Protein AF-A0A7S4MKT2-F1 (afdb_monomer)

Sequence (292 aa):
FFVLVMQTRNFFLFVALSILVSSISCVEYAHQQQLEHSPGAPADYFLYWNIVEDVIQIKITAKTTGWIGFGFSPEGTMVNSDVVIGWISDEGNAFFDDRYAIQYSEPIKDVNLIPPGENNVQLISLTNTDGWTTVEFSRALDTGDQWDVPISAGENTIIWAMGYAGDAPQDGKISRHEFRAVNTVTFMEASVNLPELLAPRCDGEDSRKFYTGDSSSVAAVRLETLAGKIKISSGPVSNIAVNVLESGYDANLLTSVQTNFYSPGESLWNVVSQRGDGMDSTPTTTTGPQSG

pLDDT: mean 70.02, std 26.24, range [28.45, 98.75]

Organism: NCBI:txid1487602

Foldseek 3Di:
DDDDDDDDDPDDDPPPPPPPPPPPPPPDFPDKDFDDFDPPDPWGKMWTWDDDDQKIKIKIKIQAQAKKKKWFDPPFDLALTFMKMWHADPVRDTDIATFARNDPAPTDGQCPDVVHWDGFKAWPDWDDDPRMIMTIIMGGQCPVTPSHDHNDADKTKMKMFADHHPNHDDPPGHDDGPTMGIDIDGNHHPQPPFPPFPFFDDPPPPQFGWTWGAFQPAAFAFFDDDLPDGGGGHDHDGAWTWTWTQPDDDPSDRQWIKIWIDHVPDDIDTDTFGADPDDRRGRPDDDDDDDD

InterPro domains:
  IPR000945 Dopamine beta-hydroxylase-like [PTHR10157] (18-188)
  IPR005018 DOMON domain [PF03351] (44-163)
  IPR005018 DOMON domain [PS50836] (43-163)
  IPR005018 DOMON domain [SM00664] (67-163)
  IPR045266 Copper-dependent monooxygenases, DOMON domain [cd09631] (44-163)

Secondary structure (DSSP, 8-state):
-----------------------------SEEEEPP--TT----EEEEEEEETTEEEEEEEES-SSEEEEEE-TTSSSTTEEEEEEEE-TT--EEEEEEEESSSSSPEEGGGSSS-----EEEEEEEEETTEEEEEEEEES----TTS----SSEEEEEEEEPPTT---SSSPPPPPSEEEEEEEESS------S-PPPPPP-SSTT--------TT------EEETTEEE----S--S-EEEEEEEEEETTEEEEEEEEEE-TTS--EEEEE---SSS--PPP--PPPPP-

Mean predicted aligned error: 16.89 Å

Nearest PDB structures (foldseek):
  4zel-assembly1_A  TM=6.803E-01  e=4.445E-08  Homo sapiens
  4zel-assembly1_B  TM=6.184E-01  e=4.011E-08  Homo sapiens
  3dpa-assembly1_A  TM=2.532E-01  e=7.016E-02  Escherichia coli
  1qpp-assembly1_B  TM=2.463E-01  e=6.331E-02  Escherichia coli
  8bl6-assembly1_A  TM=3.671E-01  e=1.527E+00  synthetic construct

Radius of gyration: 28.45 Å; Cα contacts (8 Å, |Δi|>4): 599; chains: 1; bounding box: 65×72×100 Å

Solvent-accessible surface area (backbone atoms only — not comparable to full-atom values): 17441 Å² total; per-residue (Å²): 135,93,80,84,89,82,86,86,79,86,77,82,81,81,79,79,79,79,77,79,74,73,74,76,73,72,80,78,58,87,38,76,46,77,52,67,57,58,91,90,58,93,57,60,37,35,43,30,37,44,74,57,95,62,33,37,37,42,37,38,42,31,70,22,48,8,32,44,35,41,31,40,8,91,79,60,41,67,45,70,15,25,31,39,39,38,36,44,28,96,89,68,51,72,46,75,44,51,24,33,15,86,43,101,58,79,56,43,44,23,65,74,42,88,79,59,42,61,77,69,67,45,83,74,47,70,48,76,56,97,56,27,31,37,43,29,35,35,32,50,33,64,78,84,45,92,67,56,68,65,64,56,62,26,82,36,41,29,37,40,34,26,31,51,71,73,52,31,47,81,87,77,60,69,74,81,60,74,46,61,38,60,46,76,45,66,86,39,77,49,74,67,79,64,55,75,56,49,78,61,54,70,85,84,49,103,60,43,43,41,40,55,46,82,19,78,81,44,28,40,79,46,70,48,68,61,96,90,46,81,50,61,43,73,48,97,44,63,45,40,39,52,37,47,34,46,76,38,70,58,97,88,38,81,55,33,49,35,41,34,42,40,42,96,91,59,76,84,43,80,48,75,48,65,68,39,90,65,103,50,72,53,57,74,83,79,81,73,87,79,85,129

Structure (mmCIF, N/CA/C/O backbone):
data_AF-A0A7S4MKT2-F1
#
_entry.id   AF-A0A7S4MKT2-F1
#
loop_
_atom_site.group_PDB
_atom_site.id
_atom_site.type_symbol
_atom_site.label_atom_id
_atom_site.label_alt_id
_atom_site.label_comp_id
_atom_site.label_asym_id
_atom_site.label_entity_id
_atom_site.label_seq_id
_atom_site.pdbx_PDB_ins_code
_atom_site.Cartn_x
_atom_site.Cartn_y
_atom_site.Cartn_z
_atom_site.occupancy
_atom_site.B_iso_or_equiv
_atom_site.auth_seq_id
_atom_site.auth_comp_id
_atom_site.auth_asym_id
_atom_site.auth_atom_id
_atom_site.pdbx_PDB_model_num
ATOM 1 N N . PHE A 1 1 ? -44.967 -37.247 -69.127 1.00 35.19 1 PHE A N 1
ATOM 2 C CA . PHE A 1 1 ? -43.783 -37.849 -68.490 1.00 35.19 1 PHE A CA 1
ATOM 3 C C . PHE A 1 1 ? -43.414 -36.992 -67.291 1.00 35.19 1 PHE A C 1
ATOM 5 O O . PHE A 1 1 ? -43.344 -35.779 -67.423 1.00 35.19 1 PHE A O 1
ATOM 12 N N . PHE A 1 2 ? -43.333 -37.632 -66.128 1.00 33.19 2 PHE A N 1
ATOM 13 C CA . PHE A 1 2 ? -43.072 -37.067 -64.801 1.00 33.19 2 PHE A CA 1
ATOM 14 C C . PHE A 1 2 ? -41.755 -36.278 -64.721 1.00 33.19 2 PHE A C 1
ATOM 16 O O . PHE A 1 2 ? -40.736 -36.844 -65.096 1.00 33.19 2 PHE A O 1
ATOM 23 N N . VAL A 1 3 ? -41.774 -35.074 -64.128 1.00 35.34 3 VAL A N 1
ATOM 24 C CA . VAL A 1 3 ? -40.677 -34.466 -63.330 1.00 35.34 3 VAL A CA 1
ATOM 25 C C . VAL A 1 3 ? -41.335 -33.498 -62.318 1.00 35.34 3 VAL A C 1
ATOM 27 O O . VAL A 1 3 ? -41.992 -32.549 -62.730 1.00 35.34 3 VAL A O 1
ATOM 30 N N . LEU A 1 4 ? -41.495 -33.909 -61.049 1.00 32.84 4 LEU A N 1
ATOM 31 C CA . LEU A 1 4 ? -40.753 -33.451 -59.847 1.00 32.84 4 LEU A CA 1
ATOM 32 C C . LEU A 1 4 ? -40.887 -31.927 -59.573 1.00 32.84 4 LEU A C 1
ATOM 34 O O . LEU A 1 4 ? -40.341 -31.118 -60.307 1.00 32.84 4 LEU A O 1
ATOM 38 N N . VAL A 1 5 ? -41.764 -31.484 -58.656 1.00 34.97 5 VAL A N 1
ATOM 39 C CA . VAL A 1 5 ? -41.512 -31.265 -57.205 1.00 34.97 5 VAL A CA 1
ATOM 40 C C . VAL A 1 5 ? -40.359 -30.280 -56.949 1.00 34.97 5 VAL A C 1
ATOM 42 O O . VAL A 1 5 ? -39.210 -30.630 -57.172 1.00 34.97 5 VAL A O 1
ATOM 45 N N . MET A 1 6 ? -40.636 -29.071 -56.439 1.00 33.00 6 MET A N 1
ATOM 46 C CA . MET A 1 6 ? -40.544 -28.725 -55.006 1.00 33.00 6 MET A CA 1
ATOM 47 C C . MET A 1 6 ? -40.684 -27.206 -54.796 1.00 33.00 6 MET A C 1
ATOM 49 O O . MET A 1 6 ? -40.056 -26.403 -55.478 1.00 33.00 6 MET A O 1
ATOM 53 N N . GLN A 1 7 ? -41.516 -26.830 -53.822 1.00 33.53 7 GLN A N 1
ATOM 54 C CA . GLN A 1 7 ? -41.677 -25.469 -53.308 1.00 33.53 7 GLN A CA 1
ATOM 55 C C . GLN A 1 7 ? -40.345 -24.916 -52.779 1.00 33.53 7 GLN A C 1
ATOM 57 O O . GLN A 1 7 ? -39.726 -25.516 -51.899 1.00 33.53 7 GLN A O 1
ATOM 62 N N . THR A 1 8 ? -39.945 -23.731 -53.232 1.00 38.94 8 THR A N 1
ATOM 63 C CA . THR A 1 8 ? -38.880 -22.951 -52.593 1.00 38.94 8 THR A CA 1
ATOM 64 C C . THR A 1 8 ? -39.437 -22.263 -51.348 1.00 38.94 8 THR A C 1
ATOM 66 O O . THR A 1 8 ? -40.226 -21.322 -51.424 1.00 38.94 8 THR A O 1
ATOM 69 N N . ARG A 1 9 ? -39.045 -22.786 -50.185 1.00 38.72 9 ARG A N 1
ATOM 70 C CA . ARG A 1 9 ? -39.332 -22.253 -48.850 1.00 38.72 9 ARG A CA 1
ATOM 71 C C . ARG A 1 9 ? -38.380 -21.078 -48.588 1.00 38.72 9 ARG A C 1
ATOM 73 O O . ARG A 1 9 ? -37.180 -21.297 -48.456 1.00 38.72 9 ARG A O 1
ATOM 80 N N . ASN A 1 10 ? -38.901 -19.853 -48.511 1.00 42.75 10 ASN A N 1
ATOM 81 C CA . ASN A 1 10 ? -38.129 -18.681 -48.085 1.00 42.75 10 ASN A CA 1
ATOM 82 C C . ASN A 1 10 ? -37.774 -18.827 -46.600 1.00 42.75 10 ASN A C 1
ATOM 84 O O . ASN A 1 10 ? -38.631 -18.694 -45.728 1.00 42.75 10 ASN A O 1
ATOM 88 N N . PHE A 1 11 ? -36.515 -19.154 -46.326 1.00 41.66 11 PHE A N 1
ATOM 89 C CA . PHE A 1 11 ? -35.962 -19.273 -44.983 1.00 41.66 11 PHE A CA 1
ATOM 90 C C . PHE A 1 11 ? -35.387 -17.903 -44.594 1.00 41.66 11 PHE A C 1
ATOM 92 O O . PHE A 1 11 ? -34.302 -17.535 -45.036 1.00 41.66 11 PHE A O 1
ATOM 99 N N . PHE A 1 12 ? -36.133 -17.113 -43.819 1.00 43.88 12 PHE A N 1
ATOM 100 C CA . PHE A 1 12 ? -35.591 -15.901 -43.201 1.00 43.88 12 PHE A CA 1
ATOM 101 C C . PHE A 1 12 ? -34.660 -16.321 -42.057 1.00 43.88 12 PHE A C 1
ATOM 103 O O . PHE A 1 12 ? -35.110 -16.780 -41.009 1.00 43.88 12 PHE A O 1
ATOM 110 N N . LEU A 1 13 ? -33.353 -16.202 -42.289 1.00 37.00 13 LEU A N 1
ATOM 111 C CA . LEU A 1 13 ? -32.319 -16.377 -41.276 1.00 37.00 13 LEU A CA 1
ATOM 112 C C . LEU A 1 13 ? -32.359 -15.154 -40.338 1.00 37.00 13 LEU A C 1
ATOM 114 O O . LEU A 1 13 ? -31.864 -14.085 -40.687 1.00 37.00 13 LEU A O 1
ATOM 118 N N . PHE A 1 14 ? -32.968 -15.285 -39.160 1.00 42.25 14 PHE A N 1
ATOM 119 C CA . PHE A 1 14 ? -32.787 -14.317 -38.076 1.00 42.25 14 PHE A CA 1
ATOM 120 C C . PHE A 1 14 ? -31.445 -14.610 -37.399 1.00 42.25 14 PHE A C 1
ATOM 122 O O . PHE A 1 14 ? -31.343 -15.508 -36.567 1.00 42.25 14 PHE A O 1
ATOM 129 N N . VAL A 1 15 ? -30.400 -13.871 -37.770 1.00 46.28 15 VAL A N 1
ATOM 130 C CA . VAL A 1 15 ? -29.160 -13.833 -36.986 1.00 46.28 15 VAL A CA 1
ATOM 131 C C . VAL A 1 15 ? -29.408 -12.885 -35.817 1.00 46.28 15 VAL A C 1
ATOM 133 O O . VAL A 1 15 ? -29.341 -11.667 -35.968 1.00 46.28 15 VAL A O 1
ATOM 136 N N . ALA A 1 16 ? -29.752 -13.438 -34.655 1.00 47.34 16 ALA A N 1
ATOM 137 C CA . ALA A 1 16 ? -29.741 -12.687 -33.409 1.00 47.34 16 ALA A CA 1
ATOM 138 C C . ALA A 1 16 ? -28.275 -12.467 -33.009 1.00 47.34 16 ALA A C 1
ATOM 140 O O . ALA A 1 16 ? -27.624 -13.359 -32.471 1.00 47.34 16 ALA A O 1
ATOM 141 N N . LEU A 1 17 ? -27.739 -11.289 -33.328 1.00 42.94 17 LEU A N 1
ATOM 142 C CA . LEU A 1 17 ? -26.443 -10.839 -32.835 1.00 42.94 17 LEU A CA 1
ATOM 143 C C . LEU A 1 17 ? -26.604 -10.500 -31.347 1.00 42.94 17 LEU A C 1
ATOM 145 O O . LEU A 1 17 ? -26.973 -9.384 -30.989 1.00 42.94 17 LEU A O 1
ATOM 149 N N . SER A 1 18 ? -26.389 -11.483 -30.474 1.00 50.47 18 SER A N 1
ATOM 150 C CA . SER A 1 18 ? -26.301 -11.249 -29.035 1.00 50.47 18 SER A CA 1
ATOM 151 C C . SER A 1 18 ? -24.991 -10.520 -28.745 1.00 50.47 18 SER A C 1
ATOM 153 O O . SER A 1 18 ? -23.939 -11.144 -28.598 1.00 50.47 18 SER A O 1
ATOM 155 N N . ILE A 1 19 ? -25.043 -9.190 -28.696 1.00 49.00 19 ILE A N 1
ATOM 156 C CA . ILE A 1 19 ? -23.964 -8.387 -28.126 1.00 49.00 19 ILE A CA 1
ATOM 157 C C . ILE A 1 19 ? -24.001 -8.658 -26.621 1.00 49.00 19 ILE A C 1
ATOM 159 O O . ILE A 1 19 ? -24.823 -8.101 -25.896 1.00 49.00 19 ILE A O 1
ATOM 163 N N . LEU A 1 20 ? -23.140 -9.569 -26.166 1.00 43.72 20 LEU A N 1
ATOM 164 C CA . LEU A 1 20 ? -22.742 -9.659 -24.767 1.00 43.72 20 LEU A CA 1
ATOM 165 C C . LEU A 1 20 ? -22.024 -8.349 -24.447 1.00 43.72 20 LEU A C 1
ATOM 167 O O . LEU A 1 20 ? -20.820 -8.213 -24.655 1.00 43.72 20 LEU A O 1
ATOM 171 N N . VAL A 1 21 ? -22.779 -7.352 -23.990 1.00 47.34 21 VAL A N 1
ATOM 172 C CA . VAL A 1 21 ? -22.191 -6.250 -23.242 1.00 47.34 21 VAL A CA 1
ATOM 173 C C . VAL A 1 21 ? -21.770 -6.882 -21.922 1.00 47.34 21 VAL A C 1
ATOM 175 O O . VAL A 1 21 ? -22.571 -6.980 -20.996 1.00 47.34 21 VAL A O 1
ATOM 178 N N . SER A 1 22 ? -20.535 -7.389 -21.856 1.00 44.03 22 SER A N 1
ATOM 179 C CA . SER A 1 22 ? -19.868 -7.511 -20.565 1.00 44.03 22 SER A CA 1
ATOM 180 C C . SER A 1 22 ? -19.843 -6.097 -20.020 1.00 44.03 22 SER A C 1
ATOM 182 O O . SER A 1 22 ? -19.046 -5.270 -20.461 1.00 44.03 22 SER A O 1
ATOM 184 N N . SER A 1 23 ? -20.774 -5.787 -19.123 1.00 43.06 23 SER A N 1
ATOM 185 C CA . SER A 1 23 ? -20.618 -4.661 -18.229 1.00 43.06 23 SER A CA 1
ATOM 186 C C . SER A 1 23 ? -19.336 -4.952 -17.467 1.00 43.06 23 SER A C 1
ATOM 188 O O . SER A 1 23 ? -19.338 -5.739 -16.522 1.00 43.06 23 SER A O 1
ATOM 190 N N . ILE A 1 24 ? -18.223 -4.387 -17.933 1.00 45.00 24 ILE A N 1
ATOM 191 C CA . ILE A 1 24 ? -17.066 -4.179 -17.082 1.00 45.00 24 ILE A CA 1
ATOM 192 C C . ILE A 1 24 ? -17.619 -3.246 -16.018 1.00 45.00 24 ILE A C 1
ATOM 194 O O . ILE A 1 24 ? -17.774 -2.046 -16.247 1.00 45.00 24 ILE A O 1
ATOM 198 N N . SER A 1 25 ? -18.060 -3.819 -14.903 1.00 45.31 25 SER A N 1
ATOM 199 C CA . SER A 1 25 ? -18.292 -3.051 -13.700 1.00 45.31 25 SER A CA 1
ATOM 200 C C . SER A 1 25 ? -16.916 -2.537 -13.316 1.00 45.31 25 SER A C 1
ATOM 202 O O . SER A 1 25 ? -16.129 -3.248 -12.697 1.00 45.31 25 SER A O 1
ATOM 204 N N . CYS A 1 26 ? -16.594 -1.331 -13.783 1.00 49.59 26 CYS A N 1
ATOM 205 C CA . CYS A 1 26 ? -15.628 -0.483 -13.116 1.00 49.59 26 CYS A CA 1
ATOM 206 C C . CYS A 1 26 ? -16.025 -0.525 -11.642 1.00 49.59 26 CYS A C 1
ATOM 208 O O . CYS A 1 26 ? -17.149 -0.145 -11.305 1.00 49.59 26 CYS A O 1
ATOM 210 N N . VAL A 1 27 ? -15.167 -1.087 -10.793 1.00 58.00 27 VAL A N 1
ATOM 211 C CA . VAL A 1 27 ? -15.344 -0.918 -9.358 1.00 58.00 27 VAL A CA 1
ATOM 212 C C . VAL A 1 27 ? -15.224 0.580 -9.124 1.00 58.00 27 VAL A C 1
ATOM 214 O O . VAL A 1 27 ? -14.154 1.168 -9.294 1.00 58.00 27 VAL A O 1
ATOM 217 N N . GLU A 1 28 ? -16.350 1.218 -8.824 1.00 72.31 28 GLU A N 1
ATOM 218 C CA . GLU A 1 28 ? -16.352 2.612 -8.421 1.00 72.31 28 GLU A CA 1
ATOM 219 C C . GLU A 1 28 ? -15.766 2.666 -7.010 1.00 72.31 28 GLU A C 1
ATOM 221 O O . GLU A 1 28 ? -16.258 2.025 -6.078 1.00 72.31 28 GLU A O 1
ATOM 226 N N . TYR A 1 29 ? -14.641 3.359 -6.876 1.00 75.38 29 TYR A N 1
ATOM 227 C CA . TYR A 1 29 ? -13.998 3.563 -5.588 1.00 75.38 29 TYR A CA 1
ATOM 228 C C . TYR A 1 29 ? -14.687 4.729 -4.887 1.00 75.38 29 TYR A C 1
ATOM 230 O O . TYR A 1 29 ? -14.708 5.841 -5.411 1.00 75.38 29 TYR A O 1
ATOM 238 N N . ALA A 1 30 ? -15.250 4.468 -3.709 1.00 72.88 30 ALA A N 1
ATOM 239 C CA . ALA A 1 30 ? -15.967 5.453 -2.909 1.00 72.88 30 ALA A CA 1
ATOM 240 C C . ALA A 1 30 ? -15.034 6.537 -2.352 1.00 72.88 30 ALA A C 1
ATOM 242 O O . ALA A 1 30 ? -15.479 7.655 -2.091 1.00 72.88 30 ALA A O 1
ATOM 243 N N . HIS A 1 31 ? -13.746 6.220 -2.190 1.00 80.50 31 HIS A N 1
ATOM 244 C CA . HIS A 1 31 ? -12.754 7.119 -1.614 1.00 80.50 31 HIS A CA 1
ATOM 245 C C . HIS A 1 31 ? -11.521 7.251 -2.506 1.00 80.50 31 HIS A C 1
ATOM 247 O O . HIS A 1 31 ? -11.114 6.300 -3.182 1.00 80.50 31 HIS A O 1
ATOM 253 N N . GLN A 1 32 ? -10.918 8.441 -2.481 1.00 89.06 32 GLN A N 1
ATOM 254 C CA . GLN A 1 32 ? -9.685 8.751 -3.196 1.00 89.06 32 GLN A CA 1
ATOM 255 C C . GLN A 1 32 ? -8.865 9.826 -2.477 1.00 89.06 32 GLN A C 1
ATOM 257 O O . GLN A 1 32 ? -9.424 10.715 -1.835 1.00 89.06 32 GLN A O 1
ATOM 262 N N . GLN A 1 33 ? -7.548 9.783 -2.657 1.00 87.44 33 GLN A N 1
ATOM 263 C CA . GLN A 1 33 ? -6.608 10.800 -2.199 1.00 87.44 33 GLN A CA 1
ATOM 264 C C . GLN A 1 33 ? -5.434 10.897 -3.179 1.00 87.44 33 GLN A C 1
ATOM 266 O O . GLN A 1 33 ? -4.813 9.893 -3.527 1.00 87.44 33 GLN A O 1
ATOM 271 N N . GLN A 1 34 ? -5.106 12.113 -3.617 1.00 91.38 34 GLN A N 1
ATOM 272 C CA . GLN A 1 34 ? -3.818 12.372 -4.257 1.00 91.38 34 GLN A CA 1
ATOM 273 C C . GLN A 1 34 ? -2.763 12.458 -3.157 1.00 91.38 34 GLN A C 1
ATOM 275 O O . GLN A 1 34 ? -2.898 13.270 -2.242 1.00 91.38 34 GLN A O 1
ATOM 280 N N . LEU A 1 35 ? -1.746 11.604 -3.221 1.00 90.94 35 LEU A N 1
ATOM 281 C CA . LEU A 1 35 ? -0.714 11.559 -2.197 1.00 90.94 35 LEU A CA 1
ATOM 282 C C . LEU A 1 35 ? 0.277 12.698 -2.406 1.00 90.94 35 LEU A C 1
ATOM 284 O O . LEU A 1 35 ? 0.727 12.973 -3.521 1.00 90.94 35 LEU A O 1
ATOM 288 N N . GLU A 1 36 ? 0.621 13.362 -1.311 1.00 86.2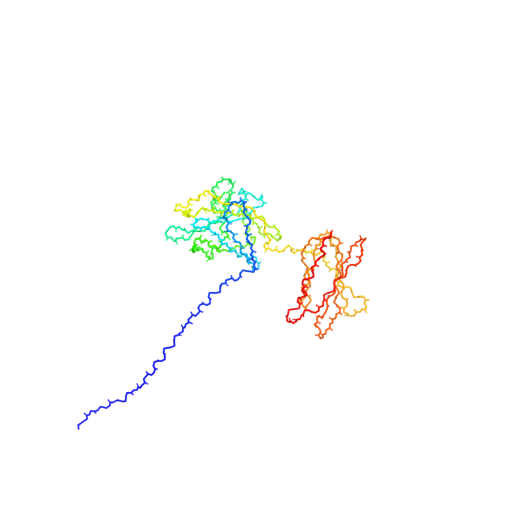5 36 GLU A N 1
ATOM 289 C CA . GLU A 1 36 ? 1.591 14.438 -1.320 1.00 86.25 36 GLU A CA 1
ATOM 290 C C . GLU A 1 36 ? 2.990 13.880 -1.578 1.00 86.25 36 GLU A C 1
ATOM 292 O O . GLU A 1 36 ? 3.364 12.797 -1.111 1.00 86.25 36 GLU A O 1
ATOM 297 N N . HIS A 1 37 ? 3.783 14.659 -2.308 1.00 81.50 37 HIS A N 1
ATOM 298 C CA . HIS A 1 37 ? 5.179 14.383 -2.606 1.00 81.50 37 HIS A CA 1
ATOM 299 C C . HIS A 1 37 ? 6.044 15.588 -2.231 1.00 81.50 37 HIS A C 1
ATOM 301 O O . HIS A 1 37 ? 5.569 16.720 -2.121 1.00 81.50 37 HIS A O 1
ATOM 307 N N . SER A 1 38 ? 7.352 15.367 -2.071 1.00 67.44 38 SER A N 1
ATOM 308 C CA . SER A 1 38 ? 8.279 16.473 -1.806 1.00 67.44 38 SER A CA 1
ATOM 309 C C . SER A 1 38 ? 8.217 17.535 -2.922 1.00 67.44 38 SER A C 1
ATOM 311 O O . SER A 1 38 ? 8.094 17.174 -4.102 1.00 67.44 38 SER A O 1
ATOM 313 N N . PRO A 1 39 ? 8.325 18.837 -2.592 1.00 59.28 39 PRO A N 1
ATOM 314 C CA . PRO A 1 39 ? 8.340 19.905 -3.588 1.00 59.28 39 PRO A CA 1
ATOM 315 C C . PRO A 1 39 ? 9.425 19.680 -4.653 1.00 59.28 39 PRO A C 1
ATOM 317 O O . PRO A 1 39 ? 10.591 19.476 -4.320 1.00 59.28 39 PRO A O 1
ATOM 320 N N . GLY A 1 40 ? 9.045 19.728 -5.934 1.00 56.41 40 GLY A N 1
ATOM 321 C CA . GLY A 1 40 ? 9.962 19.561 -7.072 1.00 56.41 40 GLY A CA 1
ATOM 322 C C . GLY A 1 40 ? 10.059 18.144 -7.653 1.00 56.41 40 GLY A C 1
ATOM 323 O O . GLY A 1 40 ? 10.712 17.970 -8.679 1.00 56.41 40 GLY A O 1
ATOM 324 N N . ALA A 1 41 ? 9.390 17.153 -7.060 1.00 58.47 41 ALA A N 1
ATOM 325 C CA . ALA A 1 41 ? 9.208 15.832 -7.662 1.00 58.47 41 ALA A CA 1
ATOM 326 C C . ALA A 1 41 ? 7.912 15.808 -8.495 1.00 58.47 41 ALA A C 1
ATOM 328 O O . ALA A 1 41 ? 6.856 16.049 -7.926 1.00 58.47 41 ALA A O 1
ATOM 329 N N . PRO A 1 42 ? 7.920 15.536 -9.811 1.00 58.56 42 PRO A N 1
ATOM 330 C CA . PRO A 1 42 ? 6.688 15.305 -10.563 1.00 58.56 42 PRO A CA 1
ATOM 331 C C . PRO A 1 42 ? 6.186 13.885 -10.270 1.00 58.56 42 PRO A C 1
ATOM 333 O O . PRO A 1 42 ? 6.401 12.971 -11.063 1.00 58.56 42 PRO A O 1
ATOM 336 N N . ALA A 1 43 ? 5.582 13.683 -9.100 1.00 73.31 43 ALA A N 1
ATOM 337 C CA . ALA A 1 43 ? 5.134 12.370 -8.660 1.00 73.31 43 ALA A CA 1
ATOM 338 C C . ALA A 1 43 ? 3.616 12.333 -8.494 1.00 73.31 43 ALA A C 1
ATOM 340 O O . ALA A 1 43 ? 3.095 12.376 -7.384 1.00 73.31 43 ALA A O 1
ATOM 341 N N . ASP A 1 44 ? 2.916 12.251 -9.626 1.00 88.94 44 ASP A N 1
ATOM 342 C CA . ASP A 1 44 ? 1.481 11.993 -9.630 1.00 88.94 44 ASP A CA 1
ATOM 343 C C . ASP A 1 44 ? 1.239 10.564 -9.124 1.00 88.94 44 ASP A C 1
ATOM 345 O O . ASP A 1 44 ? 1.544 9.595 -9.826 1.00 88.94 44 ASP A O 1
ATOM 349 N N . TYR A 1 45 ? 0.725 10.451 -7.900 1.00 93.06 45 TYR A N 1
ATOM 350 C CA . TYR A 1 45 ? 0.445 9.191 -7.223 1.00 93.06 45 TYR A CA 1
ATOM 351 C C . TYR A 1 45 ? -0.917 9.297 -6.533 1.00 93.06 45 TYR A C 1
ATOM 353 O O . TYR A 1 45 ? -1.094 10.062 -5.584 1.00 93.06 45 TYR A O 1
ATOM 361 N N . PHE A 1 46 ? -1.900 8.550 -7.026 1.00 94.69 46 PHE A N 1
ATOM 362 C CA . PHE A 1 46 ? -3.266 8.573 -6.509 1.00 94.69 46 PHE A CA 1
ATOM 363 C C . PHE A 1 46 ? -3.604 7.246 -5.858 1.00 94.69 46 PHE A C 1
ATOM 365 O O . PHE A 1 46 ? -3.327 6.184 -6.417 1.00 94.69 46 PHE A O 1
ATOM 372 N N . LEU A 1 47 ? -4.232 7.337 -4.695 1.00 96.75 47 LEU A N 1
ATOM 373 C CA . LEU A 1 47 ? -4.738 6.225 -3.916 1.00 96.75 47 LEU A CA 1
ATOM 374 C C . LEU A 1 47 ? -6.264 6.241 -3.965 1.00 96.75 47 LEU A C 1
ATOM 376 O O . LEU A 1 47 ? -6.883 7.285 -3.777 1.00 96.75 47 LEU A O 1
ATOM 380 N N . TYR A 1 48 ? -6.863 5.079 -4.168 1.00 94.19 48 TYR A N 1
ATOM 381 C CA . TYR A 1 48 ? -8.301 4.858 -4.125 1.00 94.19 48 TYR A CA 1
ATOM 382 C C . TYR A 1 48 ? -8.575 3.628 -3.273 1.00 94.19 48 TYR A C 1
ATOM 384 O O . TYR A 1 48 ? -7.816 2.659 -3.340 1.00 94.19 48 TYR A O 1
ATOM 392 N N . TRP A 1 49 ? -9.658 3.634 -2.498 1.00 94.31 49 TRP A N 1
ATOM 393 C CA . TRP A 1 49 ? -10.004 2.463 -1.697 1.00 94.31 49 TRP A CA 1
ATOM 394 C C . TRP A 1 49 ? -11.503 2.286 -1.466 1.00 94.31 49 TRP A C 1
ATOM 396 O O . TRP A 1 49 ? -12.286 3.239 -1.447 1.00 94.31 49 TRP A O 1
ATOM 406 N N . ASN A 1 50 ? -11.868 1.024 -1.274 1.00 83.00 50 ASN A N 1
ATOM 407 C CA . ASN A 1 50 ? -13.153 0.569 -0.769 1.00 83.00 50 ASN A CA 1
ATOM 408 C C . ASN A 1 50 ? -12.894 -0.407 0.375 1.00 83.00 50 ASN A C 1
ATOM 410 O O . ASN A 1 50 ? -11.935 -1.172 0.323 1.00 83.00 50 ASN A O 1
ATOM 414 N N . ILE A 1 51 ? -13.765 -0.405 1.378 1.00 84.00 51 ILE A N 1
ATOM 415 C CA . ILE A 1 51 ? -13.759 -1.413 2.438 1.00 84.00 51 ILE A CA 1
ATOM 416 C C . ILE A 1 51 ? -15.108 -2.115 2.408 1.00 84.00 51 ILE A C 1
ATOM 418 O O . ILE A 1 51 ? -16.153 -1.461 2.442 1.00 84.00 51 ILE A O 1
ATOM 422 N N . VAL A 1 52 ? -15.073 -3.440 2.328 1.00 79.00 52 VAL A N 1
ATOM 423 C CA . VAL A 1 52 ? -16.247 -4.303 2.426 1.00 79.00 52 VAL A CA 1
ATOM 424 C C . VAL A 1 52 ? -15.970 -5.294 3.541 1.00 79.00 52 VAL A C 1
ATOM 426 O O . VAL A 1 52 ? -15.031 -6.076 3.446 1.00 79.00 52 VAL A O 1
ATOM 429 N N . GLU A 1 53 ? -16.781 -5.232 4.596 1.00 82.88 53 GLU A N 1
ATOM 430 C CA . GLU A 1 53 ? -16.570 -6.009 5.823 1.00 82.88 53 GLU A CA 1
ATOM 431 C C . GLU A 1 53 ? -15.168 -5.759 6.409 1.00 82.88 53 GLU A C 1
ATOM 433 O O . GLU A 1 53 ? -14.880 -4.636 6.826 1.00 82.88 53 GLU A O 1
ATOM 438 N N . ASP A 1 54 ? -14.320 -6.782 6.443 1.00 83.69 54 ASP A N 1
ATOM 439 C CA . ASP A 1 54 ? -12.955 -6.775 6.960 1.00 83.69 54 ASP A CA 1
ATOM 440 C C . ASP A 1 54 ? -11.890 -6.811 5.853 1.00 83.69 54 ASP A C 1
ATOM 442 O O . ASP A 1 54 ? -10.720 -7.058 6.134 1.00 83.69 54 ASP A O 1
ATOM 446 N N . VAL A 1 55 ? -12.262 -6.531 4.601 1.00 85.12 55 VAL A N 1
ATOM 447 C CA . VAL A 1 55 ? -11.344 -6.507 3.456 1.00 85.12 55 VAL A CA 1
ATOM 448 C C . VAL A 1 55 ? -11.283 -5.110 2.854 1.00 85.12 55 VAL A C 1
ATOM 450 O O . VAL A 1 55 ? -12.306 -4.512 2.507 1.00 85.12 55 VAL A O 1
ATOM 453 N N . ILE A 1 56 ? -10.064 -4.602 2.675 1.00 93.69 56 ILE A N 1
ATOM 454 C CA . ILE A 1 56 ? -9.802 -3.404 1.882 1.00 93.69 56 ILE A CA 1
ATOM 455 C C . ILE A 1 56 ? -9.437 -3.796 0.451 1.00 93.69 56 ILE A C 1
ATOM 457 O O . ILE A 1 56 ? -8.628 -4.692 0.211 1.00 93.69 56 ILE A O 1
ATOM 461 N N . GLN A 1 57 ? -10.019 -3.093 -0.513 1.00 94.88 57 GLN A N 1
ATOM 462 C CA . GLN A 1 57 ? -9.586 -3.093 -1.902 1.00 94.88 57 GLN A CA 1
ATOM 463 C C . GLN A 1 57 ? -8.914 -1.755 -2.185 1.00 94.88 57 GLN A C 1
ATOM 465 O O . GLN A 1 57 ? -9.535 -0.703 -2.029 1.00 94.88 57 GLN A O 1
ATOM 470 N N . ILE A 1 58 ? -7.664 -1.797 -2.627 1.00 97.69 58 ILE A N 1
ATOM 471 C CA . ILE A 1 58 ? -6.850 -0.626 -2.940 1.00 97.69 58 ILE A CA 1
ATOM 472 C C . ILE A 1 58 ? -6.628 -0.571 -4.447 1.00 97.69 58 ILE A C 1
ATOM 474 O O . ILE A 1 58 ? -6.345 -1.584 -5.083 1.00 97.69 58 ILE A O 1
ATOM 478 N N . LYS A 1 59 ? -6.734 0.630 -5.014 1.00 97.81 59 LYS A N 1
ATOM 479 C CA . LYS A 1 59 ? -6.192 0.960 -6.329 1.00 97.81 59 LYS A CA 1
ATOM 480 C C . LYS A 1 59 ? -5.194 2.086 -6.198 1.00 97.81 59 LYS A C 1
ATOM 482 O O . LYS A 1 59 ? -5.448 3.084 -5.529 1.00 97.81 59 LYS A O 1
ATOM 487 N N . ILE A 1 60 ? -4.089 1.944 -6.904 1.00 98.12 60 ILE A N 1
ATOM 488 C CA . ILE A 1 60 ? -3.067 2.965 -7.025 1.00 98.12 60 ILE A CA 1
ATOM 489 C C . ILE A 1 60 ? -2.855 3.255 -8.497 1.00 98.12 60 ILE A C 1
ATOM 491 O O . ILE A 1 60 ? -2.690 2.332 -9.291 1.00 98.12 60 ILE A O 1
ATOM 495 N N . THR A 1 61 ? -2.804 4.535 -8.850 1.00 96.56 61 THR A N 1
ATOM 496 C CA . THR A 1 61 ? -2.376 4.980 -10.178 1.00 96.56 61 THR A CA 1
ATOM 497 C C . THR A 1 61 ? -1.198 5.926 -10.025 1.00 96.56 61 THR A C 1
ATOM 499 O O . THR A 1 61 ? -1.334 6.961 -9.367 1.00 96.56 61 THR A O 1
ATOM 502 N N . ALA A 1 62 ? -0.064 5.604 -10.643 1.00 95.88 62 ALA A N 1
ATOM 503 C CA . ALA A 1 62 ? 1.112 6.465 -10.618 1.00 95.88 62 ALA A CA 1
ATOM 504 C C . ALA A 1 62 ? 1.716 6.657 -12.009 1.00 95.88 62 ALA A C 1
ATOM 506 O O . ALA A 1 62 ? 1.697 5.755 -12.854 1.00 95.88 62 ALA A O 1
ATOM 507 N N . LYS A 1 63 ? 2.270 7.846 -12.250 1.00 93.94 63 LYS A N 1
ATOM 508 C CA . LYS A 1 63 ? 2.850 8.224 -13.543 1.00 93.94 63 LYS A CA 1
ATOM 509 C C . LYS A 1 63 ? 4.269 7.683 -13.707 1.00 93.94 63 LYS A C 1
ATOM 511 O O . LYS A 1 63 ? 5.255 8.415 -13.638 1.00 93.94 63 LYS A O 1
ATOM 516 N N . THR A 1 64 ? 4.361 6.375 -13.911 1.00 94.31 64 THR A N 1
ATOM 517 C CA . THR A 1 64 ? 5.607 5.658 -14.180 1.00 94.31 64 THR A CA 1
ATOM 518 C C . THR A 1 64 ? 5.350 4.422 -15.041 1.00 94.31 64 THR A C 1
ATOM 520 O O . THR A 1 64 ? 4.267 3.837 -15.006 1.00 94.31 64 THR A O 1
ATOM 523 N N . THR A 1 65 ? 6.366 3.997 -15.791 1.00 95.38 65 THR A N 1
ATOM 524 C CA . THR A 1 65 ? 6.442 2.672 -16.434 1.00 95.38 65 THR A CA 1
ATOM 525 C C . THR A 1 65 ? 7.492 1.766 -15.786 1.00 95.38 65 THR A C 1
ATOM 527 O O . THR A 1 65 ? 7.801 0.715 -16.332 1.00 95.38 65 THR A O 1
ATOM 530 N N . GLY A 1 66 ? 8.085 2.193 -14.666 1.00 95.94 66 GLY A N 1
ATOM 531 C CA . GLY A 1 66 ? 8.983 1.368 -13.867 1.00 95.94 66 GLY A CA 1
ATOM 532 C C . GLY A 1 66 ? 8.196 0.473 -12.913 1.00 95.94 66 GLY A C 1
ATOM 533 O O . GLY A 1 66 ? 7.431 -0.393 -13.328 1.00 95.94 66 GLY A O 1
ATOM 534 N N . TRP A 1 67 ? 8.358 0.715 -11.616 1.00 97.38 67 TRP A N 1
ATOM 535 C CA . TRP A 1 67 ? 7.668 -0.011 -10.554 1.00 97.38 67 TRP A CA 1
ATOM 536 C C . TRP A 1 67 ? 6.984 0.946 -9.576 1.00 97.38 67 TRP A C 1
ATOM 538 O O . TRP A 1 67 ? 7.403 2.097 -9.417 1.00 97.38 67 TRP A O 1
ATOM 548 N N . ILE A 1 68 ? 5.940 0.454 -8.913 1.00 97.56 68 ILE A N 1
ATOM 549 C CA . ILE A 1 68 ? 5.187 1.146 -7.866 1.00 97.56 68 ILE A CA 1
ATOM 550 C C . ILE A 1 68 ? 5.349 0.371 -6.562 1.00 97.56 68 ILE A C 1
ATOM 552 O O . ILE A 1 68 ? 5.163 -0.841 -6.543 1.00 97.56 68 ILE A O 1
ATOM 556 N N . GLY A 1 69 ? 5.668 1.073 -5.477 1.00 97.88 69 GLY A N 1
ATOM 557 C CA . GLY A 1 69 ? 5.626 0.557 -4.113 1.00 97.88 69 GLY A CA 1
ATOM 558 C C . GLY A 1 69 ? 4.638 1.343 -3.259 1.00 97.88 69 GLY A C 1
ATOM 559 O O . GLY A 1 69 ? 4.558 2.570 -3.374 1.00 97.88 69 GLY A O 1
ATOM 560 N N . PHE A 1 70 ? 3.907 0.646 -2.401 1.00 98.62 70 PHE A N 1
ATOM 561 C CA . PHE A 1 70 ? 2.971 1.211 -1.429 1.00 98.62 70 PHE A CA 1
ATOM 562 C C . PHE A 1 70 ? 2.995 0.363 -0.171 1.00 98.62 70 PHE A C 1
ATOM 564 O O . PHE A 1 70 ? 3.108 -0.852 -0.271 1.00 98.62 70 PHE A O 1
ATOM 571 N N . GLY A 1 71 ? 2.852 0.975 0.996 1.00 98.12 71 GLY A N 1
ATOM 572 C CA . GLY A 1 71 ? 2.752 0.197 2.216 1.00 98.12 71 GLY A CA 1
ATOM 573 C C . GLY A 1 71 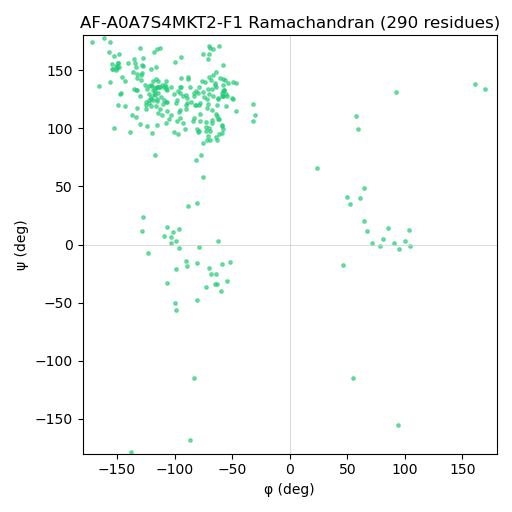? 2.391 0.987 3.452 1.00 98.12 71 GLY A C 1
ATOM 574 O O . GLY A 1 71 ? 2.329 2.218 3.444 1.00 98.12 71 GLY A O 1
ATOM 575 N N . PHE A 1 72 ? 2.180 0.246 4.527 1.00 98.50 72 PHE A N 1
ATOM 576 C CA . PHE A 1 72 ? 1.856 0.752 5.847 1.00 98.50 72 PHE A CA 1
ATOM 577 C C . PHE A 1 72 ? 3.135 0.831 6.679 1.00 98.50 72 PHE A C 1
ATOM 579 O O . PHE A 1 72 ? 3.946 -0.093 6.711 1.00 98.50 72 PHE A O 1
ATOM 586 N N . SER A 1 73 ? 3.344 1.971 7.334 1.00 97.62 73 SER A N 1
ATOM 587 C CA . SER A 1 73 ? 4.561 2.232 8.100 1.00 97.62 73 SER A CA 1
ATOM 588 C C . SER A 1 73 ? 4.213 2.937 9.404 1.00 97.62 73 SER A C 1
ATOM 590 O O . SER A 1 73 ? 4.081 4.163 9.412 1.00 97.62 73 SER A O 1
ATOM 592 N N . PRO A 1 74 ? 4.096 2.205 10.524 1.00 94.19 74 PRO A N 1
ATOM 593 C CA . PRO A 1 74 ? 3.764 2.790 11.823 1.00 94.19 74 PRO A CA 1
ATOM 594 C C . PRO A 1 74 ? 4.704 3.933 12.231 1.00 94.19 74 PRO A C 1
ATOM 596 O O . PRO A 1 74 ? 4.289 4.889 12.882 1.00 94.19 74 PRO A O 1
ATOM 599 N N . GLU A 1 75 ? 5.968 3.855 11.811 1.00 93.94 75 GLU A N 1
ATOM 600 C CA . GLU A 1 75 ? 7.025 4.817 12.141 1.00 93.94 75 GLU A CA 1
ATOM 601 C C . GLU A 1 75 ? 7.224 5.889 11.053 1.00 93.94 75 GLU A C 1
ATOM 603 O O . GLU A 1 75 ? 8.058 6.782 11.207 1.00 93.94 75 GLU A O 1
ATOM 608 N N . GLY A 1 76 ? 6.494 5.808 9.934 1.00 95.06 76 GLY A N 1
ATOM 609 C CA . GLY A 1 76 ? 6.653 6.708 8.789 1.00 95.06 76 GLY A CA 1
ATOM 610 C C . GLY A 1 76 ? 8.014 6.592 8.096 1.00 95.06 76 GLY A C 1
ATOM 611 O O . GLY A 1 76 ? 8.439 7.514 7.401 1.00 95.06 76 GLY A O 1
ATOM 612 N N . THR A 1 77 ? 8.727 5.481 8.283 1.00 96.31 77 THR A N 1
ATOM 613 C CA . THR A 1 77 ? 9.999 5.205 7.605 1.00 96.31 77 THR A CA 1
ATOM 614 C C . THR A 1 77 ? 9.905 3.960 6.732 1.00 96.31 77 THR A C 1
ATOM 616 O O . THR A 1 77 ? 8.970 3.175 6.832 1.00 96.31 77 THR A O 1
ATOM 619 N N . MET A 1 78 ? 10.882 3.770 5.846 1.00 96.88 78 MET A N 1
ATOM 620 C CA . MET A 1 78 ? 10.970 2.526 5.079 1.00 96.88 78 MET A CA 1
ATOM 621 C C . MET A 1 78 ? 11.246 1.325 5.992 1.00 96.88 78 MET A C 1
ATOM 623 O O . MET A 1 78 ? 10.792 0.230 5.707 1.00 96.88 78 MET A O 1
ATOM 627 N N . VAL A 1 79 ? 12.003 1.507 7.072 1.00 98.06 79 VAL A N 1
ATOM 628 C CA . VAL A 1 79 ? 12.296 0.411 8.000 1.00 98.06 79 VAL A CA 1
ATOM 629 C C . VAL A 1 79 ? 11.045 0.113 8.820 1.00 98.06 79 VAL A C 1
ATOM 631 O O . VAL A 1 79 ? 10.352 1.042 9.226 1.00 98.06 79 VAL A O 1
ATOM 634 N N . ASN A 1 80 ? 10.785 -1.172 9.056 1.00 96.94 80 ASN A N 1
ATOM 635 C CA . ASN A 1 80 ? 9.594 -1.679 9.736 1.00 96.94 80 ASN A CA 1
ATOM 636 C C . ASN A 1 80 ? 8.291 -1.325 9.006 1.00 96.94 80 ASN A C 1
ATOM 638 O O . ASN A 1 80 ? 7.305 -0.935 9.631 1.00 96.94 80 ASN A O 1
ATOM 642 N N . SER A 1 81 ? 8.314 -1.410 7.675 1.00 98.38 81 SER A N 1
ATOM 643 C CA . SER A 1 81 ? 7.124 -1.219 6.852 1.00 98.38 81 SER A CA 1
ATOM 644 C C . SER A 1 81 ? 6.756 -2.486 6.096 1.00 98.38 81 SER A C 1
ATOM 646 O O . SER A 1 81 ? 7.625 -3.216 5.612 1.00 98.38 81 SER A O 1
ATOM 648 N N . ASP A 1 82 ? 5.451 -2.686 6.010 1.00 98.62 82 ASP A N 1
ATOM 649 C CA . ASP A 1 82 ? 4.746 -3.722 5.268 1.00 98.62 82 ASP A CA 1
ATOM 650 C C . ASP A 1 82 ? 4.347 -3.106 3.926 1.00 98.62 82 ASP A C 1
ATOM 652 O O . ASP A 1 82 ? 3.637 -2.095 3.886 1.00 98.62 82 ASP A O 1
ATOM 656 N N . VAL A 1 83 ? 4.926 -3.620 2.840 1.00 98.62 83 VAL A N 1
ATOM 657 C CA . VAL A 1 83 ? 4.926 -2.983 1.526 1.00 98.62 83 VAL A CA 1
ATOM 658 C C . VAL A 1 83 ? 4.613 -3.975 0.415 1.00 98.62 83 VAL A C 1
ATOM 660 O O . VAL A 1 83 ? 5.251 -5.009 0.252 1.00 98.62 83 VAL A O 1
ATOM 663 N N . VAL A 1 84 ? 3.728 -3.562 -0.480 1.00 98.75 84 VAL A N 1
ATOM 664 C CA . VAL A 1 84 ? 3.537 -4.215 -1.769 1.00 98.75 84 VAL A CA 1
ATOM 665 C C . VAL A 1 84 ? 4.364 -3.525 -2.841 1.00 98.75 84 VAL A C 1
ATOM 667 O O . VAL A 1 84 ? 4.493 -2.294 -2.855 1.00 98.75 84 VAL A O 1
ATOM 670 N N . ILE A 1 85 ? 4.910 -4.304 -3.776 1.00 98.50 85 ILE A N 1
ATOM 671 C CA . ILE A 1 85 ? 5.614 -3.770 -4.947 1.00 98.50 85 ILE A CA 1
ATOM 672 C C . ILE A 1 85 ? 5.098 -4.427 -6.222 1.00 98.50 85 ILE A C 1
ATOM 674 O O . ILE A 1 85 ? 5.091 -5.650 -6.332 1.00 98.50 85 ILE A O 1
ATOM 678 N N . GLY A 1 86 ? 4.703 -3.607 -7.200 1.00 98.12 86 GLY A N 1
ATOM 679 C CA . GLY A 1 86 ? 4.164 -4.052 -8.482 1.00 98.12 86 GLY A CA 1
ATOM 680 C C . GLY A 1 86 ? 4.837 -3.407 -9.692 1.00 98.12 86 GLY A C 1
ATOM 681 O O . GLY A 1 86 ? 5.163 -2.218 -9.676 1.00 98.12 86 GLY A O 1
ATOM 682 N N . TRP A 1 87 ? 5.034 -4.188 -10.755 1.00 98.00 87 TRP A N 1
ATOM 683 C CA . TRP A 1 87 ? 5.568 -3.726 -12.041 1.00 98.00 87 TRP A CA 1
ATOM 684 C C . TRP A 1 87 ? 5.169 -4.643 -13.203 1.00 98.00 87 TRP A C 1
ATOM 686 O O . TRP A 1 87 ? 4.732 -5.778 -13.006 1.00 98.00 87 TRP A O 1
ATOM 696 N N . ILE A 1 88 ? 5.348 -4.155 -14.430 1.00 97.25 88 ILE A N 1
ATOM 697 C CA . ILE A 1 88 ? 5.205 -4.952 -15.652 1.00 97.25 88 ILE A CA 1
ATOM 698 C C . ILE A 1 88 ? 6.576 -5.026 -16.322 1.00 97.25 88 ILE A C 1
ATOM 700 O O . ILE A 1 88 ? 7.177 -3.981 -16.553 1.00 97.25 88 ILE A O 1
ATOM 704 N N . SER A 1 89 ? 7.084 -6.233 -16.594 1.00 95.12 89 SER A N 1
ATOM 705 C CA . SER A 1 89 ? 8.374 -6.401 -17.284 1.00 95.12 89 SER A CA 1
ATOM 706 C C . SER A 1 89 ? 8.299 -5.990 -18.752 1.00 95.12 89 SER A C 1
ATOM 708 O O . SER A 1 89 ? 7.213 -5.796 -19.306 1.00 95.12 89 SER A O 1
ATOM 710 N N . ASP A 1 90 ? 9.451 -5.922 -19.419 1.00 92.75 90 ASP A N 1
ATOM 711 C CA . ASP A 1 90 ? 9.518 -5.540 -20.834 1.00 92.75 90 ASP A CA 1
ATOM 712 C C . ASP A 1 90 ? 8.805 -6.557 -21.743 1.00 92.75 90 ASP A C 1
ATOM 714 O O . ASP A 1 90 ? 8.307 -6.206 -22.814 1.00 92.75 90 ASP A O 1
ATOM 718 N N . GLU A 1 91 ? 8.695 -7.817 -21.307 1.00 92.81 91 GLU A N 1
ATOM 719 C CA . GLU A 1 91 ? 7.917 -8.852 -21.997 1.00 92.81 91 GLU A CA 1
ATOM 720 C C . GLU A 1 91 ? 6.401 -8.754 -21.751 1.00 92.81 91 GLU A C 1
ATOM 722 O O . GLU A 1 91 ? 5.637 -9.541 -22.312 1.00 92.81 91 GLU A O 1
ATOM 727 N N . GLY A 1 92 ? 5.951 -7.807 -20.923 1.00 93.00 92 GLY A N 1
ATOM 728 C CA . GLY A 1 92 ? 4.542 -7.592 -20.600 1.00 93.00 92 GLY A CA 1
ATOM 729 C C . GLY A 1 92 ? 4.010 -8.465 -19.461 1.00 93.00 92 GLY A C 1
ATOM 730 O O . GLY A 1 92 ? 2.794 -8.562 -19.290 1.00 93.00 92 GLY A O 1
ATOM 731 N N . ASN A 1 93 ? 4.885 -9.106 -18.680 1.00 94.94 93 ASN A N 1
ATOM 732 C CA . ASN A 1 93 ? 4.470 -9.923 -17.541 1.00 94.94 93 ASN A CA 1
ATOM 733 C C . ASN A 1 93 ? 4.227 -9.045 -16.310 1.00 94.94 93 ASN A C 1
ATOM 735 O O . ASN A 1 93 ? 5.079 -8.239 -15.945 1.00 94.94 93 ASN A O 1
ATOM 739 N N . ALA A 1 94 ? 3.080 -9.228 -15.657 1.00 96.69 94 ALA A N 1
ATOM 740 C CA . ALA A 1 94 ? 2.755 -8.556 -14.405 1.00 96.69 94 ALA A CA 1
ATOM 741 C C . ALA A 1 94 ? 3.410 -9.265 -13.212 1.00 96.69 94 ALA A C 1
ATOM 743 O O . ALA A 1 94 ? 3.281 -10.481 -13.057 1.00 96.69 94 ALA A O 1
ATOM 744 N N . PHE A 1 95 ? 4.052 -8.488 -12.345 1.00 97.88 95 PHE A N 1
ATOM 745 C CA . PHE A 1 95 ? 4.640 -8.940 -11.091 1.00 97.88 95 PHE A CA 1
ATOM 746 C C . PHE A 1 95 ? 4.101 -8.098 -9.942 1.00 97.88 95 PHE A C 1
ATOM 748 O O . PHE A 1 95 ? 3.988 -6.877 -10.058 1.00 97.88 95 PHE A O 1
ATOM 755 N N . PHE A 1 96 ? 3.768 -8.759 -8.839 1.00 98.19 96 PHE A N 1
ATOM 756 C CA . PHE A 1 96 ? 3.258 -8.132 -7.629 1.00 98.19 96 PHE A CA 1
ATOM 757 C C . PHE A 1 96 ? 3.698 -8.962 -6.427 1.00 98.19 96 PHE A C 1
ATOM 759 O O . PHE A 1 96 ? 3.397 -10.155 -6.366 1.00 98.19 96 PHE A O 1
ATOM 766 N N . ASP A 1 97 ? 4.443 -8.344 -5.519 1.00 97.62 97 ASP A N 1
ATOM 767 C CA . ASP A 1 97 ? 5.037 -9.004 -4.363 1.00 97.62 97 ASP A CA 1
ATOM 768 C C . ASP A 1 97 ? 4.579 -8.346 -3.060 1.00 97.62 97 ASP A C 1
ATOM 770 O O . ASP A 1 97 ? 4.630 -7.120 -2.952 1.00 97.62 97 ASP A O 1
ATOM 774 N N . ASP A 1 98 ? 4.239 -9.189 -2.084 1.00 98.56 98 ASP A N 1
ATOM 775 C CA . ASP A 1 98 ? 4.120 -8.856 -0.659 1.00 98.56 98 ASP A CA 1
ATOM 776 C C . ASP A 1 98 ? 5.499 -8.906 -0.002 1.00 98.56 98 ASP A C 1
ATOM 778 O O . ASP A 1 98 ? 6.258 -9.869 -0.227 1.00 98.56 98 ASP A O 1
ATOM 782 N N . ARG A 1 99 ? 5.888 -7.836 0.692 1.00 98.56 99 ARG A N 1
ATOM 783 C CA . ARG A 1 99 ? 7.243 -7.677 1.217 1.00 98.56 99 ARG A CA 1
ATOM 784 C C . ARG A 1 99 ? 7.270 -6.882 2.520 1.00 98.56 99 ARG A C 1
ATOM 786 O O . ARG A 1 99 ? 6.566 -5.895 2.691 1.00 98.56 99 ARG A O 1
ATOM 793 N N . TYR A 1 100 ? 8.289 -7.160 3.325 1.00 98.62 100 TYR A N 1
ATOM 794 C CA . TYR A 1 100 ? 8.608 -6.404 4.527 1.00 98.62 100 TYR A CA 1
ATOM 795 C C . TYR A 1 100 ? 10.008 -5.796 4.458 1.00 98.62 100 TYR A C 1
ATOM 797 O O . TYR A 1 100 ? 11.005 -6.419 4.058 1.00 98.62 100 TYR A O 1
ATOM 805 N N . ALA A 1 101 ? 10.111 -4.541 4.876 1.00 98.38 101 ALA A N 1
ATOM 806 C CA . ALA A 1 101 ? 11.344 -3.774 4.840 1.00 98.38 101 ALA A CA 1
ATOM 807 C C . ALA A 1 101 ? 12.023 -3.736 6.218 1.00 98.38 101 ALA A C 1
ATOM 809 O O . ALA A 1 101 ? 11.737 -2.892 7.063 1.00 98.38 101 ALA A O 1
ATOM 810 N N . ILE A 1 102 ? 12.999 -4.621 6.436 1.00 97.69 102 ILE A N 1
ATOM 811 C CA . ILE A 1 102 ? 13.752 -4.693 7.706 1.00 97.69 102 ILE A CA 1
ATOM 812 C C . ILE A 1 102 ? 14.872 -3.647 7.838 1.00 97.69 102 ILE A C 1
ATOM 814 O O . ILE A 1 102 ? 15.425 -3.450 8.917 1.00 97.69 102 ILE A O 1
ATOM 818 N N . GLN A 1 103 ? 15.270 -3.012 6.734 1.00 97.44 103 GLN A N 1
ATOM 819 C CA . GLN A 1 103 ? 16.348 -2.021 6.682 1.00 97.44 103 GLN A CA 1
ATOM 820 C C . GLN A 1 103 ? 16.234 -1.177 5.399 1.00 97.44 103 GLN A C 1
ATOM 822 O O . GLN A 1 103 ? 15.399 -1.447 4.540 1.00 97.44 103 GLN A O 1
ATOM 827 N N . TYR A 1 104 ? 17.116 -0.188 5.224 1.00 97.31 104 TYR A N 1
ATOM 828 C CA . TYR A 1 104 ? 17.207 0.625 4.001 1.00 97.31 104 TYR A CA 1
ATOM 829 C C . TYR A 1 104 ? 17.873 -0.127 2.829 1.00 97.31 104 TYR A C 1
ATOM 831 O O . TYR A 1 104 ? 18.896 0.301 2.290 1.00 97.31 104 TYR A O 1
ATOM 839 N N . SER A 1 105 ? 17.302 -1.266 2.448 1.00 97.06 105 SER A N 1
ATOM 840 C CA . SER A 1 105 ? 17.664 -2.070 1.277 1.00 97.06 105 SER A CA 1
ATOM 841 C C . SER A 1 105 ? 16.404 -2.572 0.578 1.00 97.06 105 SER A C 1
ATOM 843 O O . SER A 1 105 ? 15.303 -2.275 1.023 1.00 97.06 105 SER A O 1
ATOM 845 N N . GLU A 1 106 ? 16.551 -3.343 -0.500 1.00 97.75 106 GLU A N 1
ATOM 846 C CA . GLU A 1 106 ? 15.410 -4.018 -1.125 1.00 97.75 106 GLU A CA 1
ATOM 847 C C . GLU A 1 106 ? 14.583 -4.784 -0.064 1.00 97.75 106 GLU A C 1
ATOM 849 O O . GLU A 1 106 ? 15.180 -5.563 0.690 1.00 97.75 106 GLU A O 1
ATOM 854 N N . PRO A 1 107 ? 13.257 -4.547 0.031 1.00 98.19 107 PRO A N 1
ATOM 855 C CA . PRO A 1 107 ? 12.381 -5.280 0.941 1.00 98.19 107 PRO A CA 1
ATOM 856 C C . PRO A 1 107 ? 12.372 -6.777 0.631 1.00 98.19 107 PRO A C 1
ATOM 858 O O . PRO A 1 107 ? 12.430 -7.191 -0.533 1.00 98.19 107 PRO A O 1
ATOM 861 N N . ILE A 1 108 ? 12.307 -7.593 1.677 1.00 98.31 108 ILE A N 1
ATOM 862 C CA . ILE A 1 108 ? 12.329 -9.053 1.577 1.00 98.31 108 ILE A CA 1
ATOM 863 C C . ILE A 1 108 ? 10.891 -9.522 1.368 1.00 98.31 108 ILE A C 1
ATOM 865 O O . ILE A 1 108 ? 10.007 -9.043 2.060 1.00 98.31 108 ILE A O 1
ATOM 869 N N . LYS A 1 109 ? 10.647 -10.460 0.443 1.00 98.25 109 LYS A N 1
ATOM 870 C CA . LYS A 1 109 ? 9.317 -11.087 0.325 1.00 98.25 109 LYS A CA 1
ATOM 871 C C . LYS A 1 109 ? 8.922 -11.749 1.640 1.00 98.25 109 LYS A C 1
ATOM 873 O O . LYS A 1 109 ? 9.757 -12.464 2.191 1.00 98.25 109 LYS A O 1
ATOM 878 N N . ASP A 1 110 ? 7.683 -11.599 2.083 1.00 97.62 110 ASP A N 1
ATOM 879 C CA . ASP A 1 110 ? 7.286 -12.028 3.436 1.00 97.62 110 ASP A CA 1
ATOM 880 C C . ASP A 1 110 ? 7.489 -13.517 3.683 1.00 97.62 110 ASP A C 1
ATOM 882 O O . ASP A 1 110 ? 8.081 -13.934 4.680 1.00 97.62 110 ASP A O 1
ATOM 886 N N . VAL A 1 111 ? 7.171 -14.328 2.676 1.00 98.19 111 VAL A N 1
ATOM 887 C CA . VAL A 1 111 ? 7.417 -15.779 2.673 1.00 98.19 111 VAL A CA 1
ATOM 888 C C . VAL A 1 111 ? 8.896 -16.172 2.844 1.00 98.19 111 VAL A C 1
ATOM 890 O O . VAL A 1 111 ? 9.196 -17.324 3.151 1.00 98.19 111 VAL A O 1
ATOM 893 N N . ASN A 1 112 ? 9.828 -15.237 2.635 1.00 98.06 112 ASN A N 1
ATOM 894 C CA . ASN A 1 112 ? 11.273 -15.425 2.784 1.00 98.06 112 ASN A CA 1
ATOM 895 C C . ASN A 1 112 ? 11.838 -14.809 4.080 1.00 98.06 112 ASN A C 1
ATOM 897 O O . ASN A 1 112 ? 13.056 -14.860 4.286 1.00 98.06 112 ASN A O 1
ATOM 901 N N . LEU A 1 113 ? 11.002 -14.214 4.938 1.00 98.06 113 LEU A N 1
ATOM 902 C CA . LEU A 1 113 ? 11.411 -13.707 6.251 1.00 98.06 113 LEU A CA 1
ATOM 903 C C . LEU A 1 113 ? 11.760 -14.847 7.218 1.00 98.06 113 LEU A C 1
ATOM 905 O O . LEU A 1 113 ? 11.543 -16.032 6.951 1.00 98.06 113 LEU A O 1
ATOM 909 N N . ILE A 1 114 ? 12.357 -14.487 8.358 1.00 95.75 114 ILE A N 1
ATOM 910 C CA . ILE A 1 114 ? 12.710 -15.433 9.422 1.00 95.75 114 ILE A CA 1
ATOM 911 C C . ILE A 1 114 ? 12.259 -14.860 10.776 1.00 95.75 114 ILE A C 1
ATOM 913 O O . ILE A 1 114 ? 12.899 -13.924 11.262 1.00 95.75 114 ILE A O 1
ATOM 917 N N . PRO A 1 115 ? 11.229 -15.439 11.428 1.00 95.62 115 PRO A N 1
ATOM 918 C CA . PRO A 1 115 ? 10.334 -16.491 10.910 1.00 95.62 115 PRO A CA 1
ATOM 919 C C . PRO A 1 115 ? 9.601 -16.076 9.616 1.00 95.62 115 PRO A C 1
ATOM 921 O O . PRO A 1 115 ? 9.440 -14.881 9.391 1.00 95.62 115 PRO A O 1
ATOM 924 N N . PRO A 1 116 ? 9.179 -17.026 8.760 1.00 97.19 116 PRO A N 1
ATOM 925 C CA . PRO A 1 116 ? 8.473 -16.689 7.525 1.00 97.19 116 PRO A CA 1
ATOM 926 C C . PRO A 1 116 ? 7.121 -16.047 7.834 1.00 97.19 116 PRO A C 1
ATOM 928 O O . PRO A 1 116 ? 6.435 -16.490 8.759 1.00 97.19 116 PRO A O 1
ATOM 931 N N . GLY A 1 117 ? 6.778 -15.020 7.062 1.00 97.38 117 GLY A N 1
ATOM 932 C CA . GLY A 1 117 ? 5.418 -14.509 6.946 1.00 97.38 117 GLY A CA 1
ATOM 933 C C . GLY A 1 117 ? 4.618 -15.258 5.887 1.00 97.38 117 GLY A C 1
ATOM 934 O O . GLY A 1 117 ? 5.039 -16.299 5.365 1.00 97.38 117 GLY A O 1
ATOM 935 N N . GLU A 1 118 ? 3.471 -14.699 5.548 1.00 97.81 118 GLU A N 1
ATOM 936 C CA . GLU A 1 118 ? 2.557 -15.177 4.524 1.00 97.81 118 GLU A CA 1
ATOM 937 C C . GLU A 1 118 ? 2.457 -14.157 3.383 1.00 97.81 118 GLU A C 1
ATOM 939 O O . GLU A 1 118 ? 2.993 -13.065 3.454 1.00 97.81 118 GLU A O 1
ATOM 944 N N . ASN A 1 119 ? 1.845 -14.545 2.266 1.00 97.62 119 ASN A N 1
ATOM 945 C CA . ASN A 1 119 ? 1.430 -13.568 1.262 1.00 97.62 119 ASN A CA 1
ATOM 946 C C . ASN A 1 119 ? -0.051 -13.302 1.511 1.00 97.62 119 ASN A C 1
ATOM 948 O O . ASN A 1 119 ? -0.883 -14.174 1.231 1.00 97.62 119 ASN A O 1
ATOM 952 N N . ASN A 1 120 ? -0.364 -12.138 2.068 1.00 97.56 120 ASN A N 1
ATOM 953 C CA . ASN A 1 120 ? -1.707 -11.780 2.503 1.00 97.56 120 ASN A CA 1
ATOM 954 C C . ASN A 1 120 ? -2.411 -10.818 1.537 1.00 97.56 120 ASN A C 1
ATOM 956 O O . ASN A 1 120 ? -3.537 -10.381 1.800 1.00 97.56 120 ASN A O 1
ATOM 960 N N . VAL A 1 121 ? -1.800 -10.542 0.383 1.00 97.75 121 VAL A N 1
ATOM 961 C CA . VAL A 1 121 ? -2.353 -9.680 -0.663 1.00 97.75 121 VAL A CA 1
ATOM 962 C C . VAL A 1 121 ? -2.820 -10.471 -1.882 1.00 97.75 121 VAL A C 1
ATOM 964 O O . VAL A 1 121 ? -2.187 -11.414 -2.356 1.00 97.75 121 VAL A O 1
ATOM 967 N N . GLN A 1 122 ? -3.943 -10.050 -2.456 1.00 97.19 122 GLN A N 1
ATOM 968 C CA . GLN A 1 122 ? -4.480 -10.612 -3.690 1.00 97.19 122 GLN A CA 1
ATOM 969 C C . GLN A 1 122 ? -4.449 -9.563 -4.798 1.00 97.19 122 GLN A C 1
ATOM 971 O O . GLN A 1 122 ? -5.200 -8.589 -4.762 1.00 97.19 122 GLN A O 1
ATOM 976 N N . LEU A 1 123 ? -3.622 -9.787 -5.822 1.00 98.12 123 LEU A N 1
ATOM 977 C CA . LEU A 1 123 ? -3.623 -8.956 -7.023 1.00 98.12 123 LEU A CA 1
ATOM 978 C C . LEU A 1 123 ? -4.944 -9.127 -7.792 1.00 98.12 123 LEU A C 1
ATOM 980 O O . LEU A 1 123 ? -5.334 -10.244 -8.131 1.00 98.12 123 LEU A O 1
ATOM 984 N N . ILE A 1 124 ? -5.598 -8.011 -8.109 1.00 96.75 124 ILE A N 1
ATOM 985 C CA . ILE A 1 124 ? -6.809 -7.953 -8.937 1.00 96.75 124 ILE A CA 1
ATOM 986 C C . ILE A 1 124 ? -6.445 -7.552 -10.365 1.00 96.75 124 ILE A C 1
ATOM 988 O O . ILE A 1 124 ? -6.844 -8.220 -11.320 1.00 96.75 124 ILE A O 1
ATOM 992 N N . SER A 1 125 ? -5.671 -6.478 -10.529 1.00 97.31 125 SER A N 1
ATOM 993 C CA . SER A 1 125 ? -5.171 -6.059 -11.837 1.00 97.31 125 SER A CA 1
ATOM 994 C C . SER A 1 125 ? -3.874 -5.263 -11.723 1.00 97.31 125 SER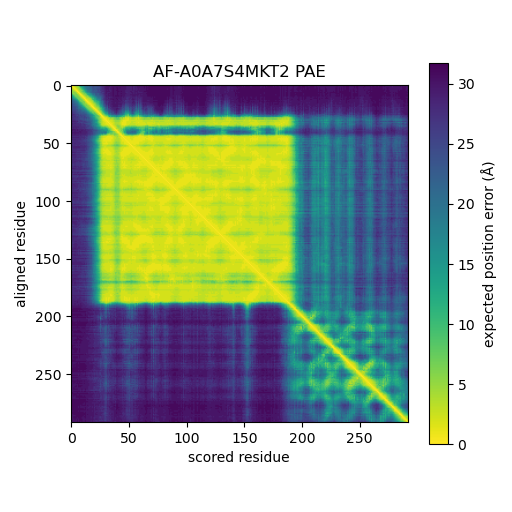 A C 1
ATOM 996 O O . SER A 1 125 ? -3.617 -4.593 -10.726 1.00 97.31 125 SER A O 1
ATOM 998 N N . LEU A 1 126 ? -3.039 -5.347 -12.756 1.00 98.19 126 LEU A N 1
ATOM 999 C CA . LEU A 1 126 ? -1.849 -4.521 -12.909 1.00 98.19 126 LEU A CA 1
ATOM 1000 C C . LEU A 1 126 ? -1.691 -4.190 -14.388 1.00 98.19 126 LEU A C 1
ATOM 1002 O O . LEU A 1 126 ? -1.564 -5.089 -15.218 1.00 98.19 126 LEU A O 1
ATOM 1006 N N . THR A 1 127 ? -1.726 -2.906 -14.725 1.00 97.12 127 THR A N 1
ATOM 1007 C CA . THR A 1 127 ? -1.679 -2.443 -16.117 1.00 97.12 127 THR A CA 1
ATOM 1008 C C . THR A 1 127 ? -0.734 -1.269 -16.276 1.00 97.12 127 THR A C 1
ATOM 1010 O O . THR A 1 127 ? -0.632 -0.434 -15.379 1.00 97.12 127 THR A O 1
ATOM 1013 N N . ASN A 1 128 ? -0.109 -1.172 -17.448 1.00 95.06 128 ASN A N 1
ATOM 1014 C CA . ASN A 1 128 ? 0.583 0.025 -17.891 1.00 95.06 128 ASN A CA 1
ATOM 1015 C C . ASN A 1 128 ? -0.132 0.591 -19.122 1.00 95.06 128 ASN A C 1
ATOM 1017 O O . ASN A 1 128 ? -0.343 -0.123 -20.103 1.00 95.06 128 ASN A O 1
ATOM 1021 N N . THR A 1 129 ? -0.569 1.845 -19.073 1.00 94.25 129 THR A N 1
ATOM 1022 C CA . THR A 1 129 ? -1.266 2.505 -20.186 1.00 94.25 129 THR A CA 1
ATOM 1023 C C . THR A 1 129 ? -0.905 3.982 -20.198 1.00 94.25 129 THR A C 1
ATOM 1025 O O . THR A 1 129 ? -0.945 4.642 -19.165 1.00 94.25 129 THR A O 1
ATOM 1028 N N . ASP A 1 130 ? -0.506 4.499 -21.361 1.00 93.44 130 ASP A N 1
ATOM 1029 C CA . ASP A 1 130 ? -0.153 5.911 -21.567 1.00 93.44 130 ASP A CA 1
ATOM 1030 C C . ASP A 1 130 ? 0.882 6.468 -20.566 1.00 93.44 130 ASP A C 1
ATOM 1032 O O . ASP A 1 130 ? 0.838 7.632 -20.167 1.00 93.44 130 ASP A O 1
ATOM 1036 N N . GLY A 1 131 ? 1.836 5.627 -20.150 1.00 92.69 131 GLY A N 1
ATOM 1037 C CA . GLY A 1 131 ? 2.881 5.997 -19.190 1.00 92.69 131 GLY A CA 1
ATOM 1038 C C . GLY A 1 131 ? 2.450 5.955 -17.721 1.00 92.69 131 GLY A C 1
ATOM 1039 O O . GLY A 1 131 ? 3.238 6.329 -16.853 1.00 92.69 131 GLY A O 1
ATOM 1040 N N . TRP A 1 132 ? 1.231 5.496 -17.438 1.00 95.50 132 TRP A N 1
ATOM 1041 C CA . TRP A 1 132 ? 0.715 5.268 -16.093 1.00 95.50 132 TRP A CA 1
ATOM 1042 C C . TRP A 1 132 ? 0.725 3.791 -15.761 1.00 95.50 132 TRP A C 1
ATOM 1044 O O . TRP A 1 132 ? 0.265 2.973 -16.556 1.00 95.50 132 TRP A O 1
ATOM 1054 N N . THR A 1 133 ? 1.174 3.463 -14.557 1.00 96.69 133 THR A N 1
ATOM 1055 C CA . THR A 1 133 ? 0.980 2.138 -13.979 1.00 96.69 133 THR A CA 1
ATOM 1056 C C . THR A 1 133 ? -0.184 2.207 -13.001 1.00 96.69 133 THR A C 1
ATOM 1058 O O . THR A 1 133 ? -0.244 3.096 -12.151 1.00 96.69 133 THR A O 1
ATOM 1061 N N . THR A 1 134 ? -1.127 1.283 -13.156 1.00 97.62 134 THR A N 1
ATOM 1062 C CA . THR A 1 134 ? -2.283 1.114 -12.273 1.00 97.62 134 THR A CA 1
ATOM 1063 C C . THR A 1 134 ? -2.223 -0.267 -11.654 1.00 97.62 134 THR A C 1
ATOM 1065 O O . THR A 1 134 ? -2.161 -1.244 -12.399 1.00 97.62 134 THR A O 1
ATOM 1068 N N . VAL A 1 135 ? -2.242 -0.343 -10.324 1.00 98.31 135 VAL A N 1
ATOM 1069 C CA . VAL A 1 135 ? -2.315 -1.597 -9.568 1.00 98.31 135 VAL A CA 1
ATOM 1070 C C . VAL A 1 135 ? -3.578 -1.614 -8.720 1.00 98.31 135 VAL A C 1
ATOM 1072 O O . VAL A 1 135 ? -3.879 -0.640 -8.035 1.00 98.31 135 VAL A O 1
ATOM 1075 N N . GLU A 1 136 ? -4.308 -2.721 -8.767 1.00 97.94 136 GLU A N 1
ATOM 1076 C CA . GLU A 1 136 ? -5.459 -3.004 -7.920 1.00 97.94 136 GLU A CA 1
ATOM 1077 C C . GLU A 1 136 ? -5.213 -4.302 -7.162 1.00 97.94 136 GLU A C 1
ATOM 1079 O O . GLU A 1 136 ? -4.885 -5.325 -7.767 1.00 97.94 136 GLU A O 1
ATOM 1084 N N . PHE A 1 137 ? -5.395 -4.277 -5.848 1.00 98.25 137 PHE A N 1
ATOM 1085 C CA . PHE A 1 137 ? -5.234 -5.446 -4.991 1.00 98.25 137 PHE A CA 1
ATOM 1086 C C . PHE A 1 137 ? -6.182 -5.378 -3.795 1.00 98.25 137 PHE A C 1
ATOM 1088 O O . PHE A 1 137 ? -6.746 -4.325 -3.489 1.00 98.25 137 PHE A O 1
ATOM 1095 N N . SER A 1 138 ? -6.373 -6.507 -3.124 1.00 96.94 138 SER A N 1
ATOM 1096 C CA . SER A 1 138 ? -7.138 -6.590 -1.882 1.00 96.94 138 SER A CA 1
ATOM 1097 C C . SER A 1 138 ? -6.351 -7.273 -0.777 1.00 96.94 138 SER A C 1
ATOM 1099 O O . SER A 1 138 ? -5.486 -8.104 -1.051 1.00 96.94 138 SER A O 1
ATOM 1101 N N . ARG A 1 139 ? -6.679 -6.928 0.467 1.00 97.25 139 ARG A N 1
ATOM 1102 C CA . ARG A 1 139 ? -6.066 -7.463 1.685 1.00 97.25 139 ARG A CA 1
ATOM 1103 C C . ARG A 1 139 ? -7.059 -7.370 2.847 1.00 97.25 139 ARG A C 1
ATOM 1105 O O . ARG A 1 139 ? -7.903 -6.473 2.850 1.00 97.25 139 ARG A O 1
ATOM 1112 N N . ALA A 1 140 ? -6.975 -8.273 3.820 1.00 94.19 140 ALA A N 1
ATOM 1113 C CA . ALA A 1 140 ? -7.719 -8.119 5.071 1.00 94.19 140 ALA A CA 1
ATOM 1114 C C . ALA A 1 140 ? -7.235 -6.878 5.849 1.00 94.19 140 ALA A C 1
ATOM 1116 O O . ALA A 1 140 ? -6.066 -6.510 5.773 1.00 94.19 140 ALA A O 1
ATOM 1117 N N . LEU A 1 141 ? -8.120 -6.226 6.602 1.00 92.44 141 LEU A N 1
ATOM 1118 C CA . LEU A 1 141 ? -7.752 -5.102 7.470 1.00 92.44 141 LEU A CA 1
ATOM 1119 C C . LEU A 1 141 ? -6.774 -5.538 8.570 1.00 92.44 141 LEU A C 1
ATOM 1121 O O . LEU A 1 141 ? -5.890 -4.776 8.942 1.00 92.44 141 LEU A O 1
ATOM 1125 N N . ASP A 1 142 ? -6.923 -6.767 9.057 1.00 94.94 142 ASP A N 1
ATOM 1126 C CA . ASP A 1 142 ? -5.985 -7.444 9.946 1.00 94.94 142 ASP A CA 1
ATOM 1127 C C . ASP A 1 142 ? -5.763 -8.855 9.397 1.00 94.94 142 ASP A C 1
ATOM 1129 O O . ASP A 1 142 ? -6.706 -9.638 9.266 1.00 94.94 142 ASP A O 1
ATOM 1133 N N . THR A 1 143 ? -4.530 -9.159 9.006 1.00 94.81 143 THR A N 1
ATOM 1134 C CA . THR A 1 143 ? -4.166 -10.451 8.410 1.00 94.81 143 THR A CA 1
ATOM 1135 C C . THR A 1 143 ? -3.767 -11.476 9.467 1.00 94.81 143 THR A C 1
ATOM 1137 O O . THR A 1 143 ? -3.781 -12.675 9.193 1.00 94.81 143 THR A O 1
ATOM 1140 N N . GLY A 1 144 ? -3.436 -11.023 10.681 1.00 95.25 144 GLY A N 1
ATOM 1141 C CA . GLY A 1 144 ? -2.871 -11.852 11.738 1.00 95.25 144 GLY A CA 1
ATOM 1142 C C . GLY A 1 144 ? -1.421 -12.301 11.508 1.00 95.25 144 GLY A C 1
ATOM 1143 O O . GLY A 1 144 ? -0.895 -13.016 12.367 1.00 95.25 144 GLY A O 1
ATOM 1144 N N . ASP A 1 145 ? -0.767 -11.901 10.409 1.00 96.25 145 ASP A N 1
ATOM 1145 C CA . ASP A 1 145 ? 0.671 -12.122 10.216 1.00 96.25 145 ASP A CA 1
ATOM 1146 C C . ASP A 1 145 ? 1.478 -11.125 11.068 1.00 96.25 145 ASP A C 1
ATOM 1148 O O . ASP A 1 145 ? 1.128 -9.960 11.227 1.00 96.25 145 ASP A O 1
ATOM 1152 N N . GLN A 1 146 ? 2.576 -11.591 11.659 1.00 95.88 146 GLN A N 1
ATOM 1153 C CA . GLN A 1 146 ? 3.437 -10.800 12.539 1.00 95.88 146 GLN A CA 1
ATOM 1154 C C . GLN A 1 146 ? 4.234 -9.713 11.805 1.00 95.88 146 GLN A C 1
ATOM 1156 O O . GLN A 1 146 ? 4.753 -8.804 12.455 1.00 95.88 146 GLN A O 1
ATOM 1161 N N . TRP A 1 147 ? 4.403 -9.858 10.490 1.00 97.38 147 TRP A N 1
ATOM 1162 C CA . TRP A 1 147 ? 5.116 -8.900 9.640 1.00 97.38 147 TRP A CA 1
ATOM 1163 C C . TRP A 1 147 ? 4.195 -7.830 9.069 1.00 97.38 147 TRP A C 1
ATOM 1165 O O . TRP A 1 147 ? 4.652 -6.782 8.622 1.00 97.38 147 TRP A O 1
ATOM 1175 N N . ASP A 1 148 ? 2.899 -8.068 9.170 1.00 98.00 148 ASP A N 1
ATOM 1176 C CA . ASP A 1 148 ? 1.872 -7.228 8.614 1.00 98.00 148 ASP A CA 1
ATOM 1177 C C . ASP A 1 148 ? 1.451 -6.136 9.595 1.00 98.00 148 ASP A C 1
ATOM 1179 O O . ASP A 1 148 ? 1.344 -6.339 10.806 1.00 98.00 148 ASP A O 1
ATOM 1183 N N . VAL A 1 149 ? 1.179 -4.950 9.060 1.00 97.69 149 VAL A N 1
ATOM 1184 C CA . VAL A 1 149 ? 0.670 -3.811 9.821 1.00 97.69 149 VAL A CA 1
ATOM 1185 C C . VAL A 1 149 ? -0.858 -3.775 9.705 1.00 97.69 149 VAL A C 1
ATOM 1187 O O . VAL A 1 149 ? -1.374 -3.525 8.613 1.00 97.69 149 VAL A O 1
ATOM 1190 N N . PRO A 1 150 ? -1.605 -3.952 10.813 1.00 95.69 150 PRO A N 1
ATOM 1191 C CA . PRO A 1 150 ? -3.059 -3.867 10.786 1.00 95.69 150 PRO A CA 1
ATOM 1192 C C . PRO A 1 150 ? -3.543 -2.465 10.411 1.00 95.69 150 PRO A C 1
ATOM 1194 O O . PRO A 1 150 ? -3.085 -1.455 10.957 1.00 95.69 150 PRO A O 1
ATOM 1197 N N . ILE A 1 151 ? -4.538 -2.405 9.533 1.00 93.38 151 ILE A N 1
ATOM 1198 C CA . ILE A 1 151 ? -5.201 -1.172 9.121 1.00 93.38 151 ILE A CA 1
ATOM 1199 C C . ILE A 1 151 ? -6.269 -0.854 10.157 1.00 93.38 151 ILE A C 1
ATOM 1201 O O . ILE A 1 151 ? -7.318 -1.495 10.233 1.00 93.38 151 ILE A O 1
ATOM 1205 N N . SER A 1 152 ? -5.996 0.156 10.973 1.00 83.44 152 SER A N 1
ATOM 1206 C CA . SER A 1 152 ? -6.878 0.541 12.068 1.00 83.44 152 SER A CA 1
ATOM 1207 C C . SER A 1 152 ? -7.829 1.655 11.656 1.00 83.44 152 SER A C 1
ATOM 1209 O O . SER A 1 152 ? -7.602 2.394 10.696 1.00 83.44 152 SER A O 1
ATOM 1211 N N . ALA A 1 153 ? -8.907 1.807 12.415 1.00 80.19 153 ALA A N 1
ATOM 1212 C CA . ALA A 1 153 ? -9.763 2.969 12.278 1.00 80.19 153 ALA A CA 1
ATOM 1213 C C . ALA A 1 153 ? -9.045 4.247 12.749 1.00 80.19 153 ALA A C 1
ATOM 1215 O O . ALA A 1 153 ? -8.321 4.226 13.743 1.00 80.19 153 ALA A O 1
ATOM 1216 N N . GLY A 1 154 ? -9.271 5.359 12.048 1.00 80.19 154 GLY A N 1
ATOM 1217 C CA . GLY A 1 154 ? -8.537 6.610 12.228 1.00 80.19 154 GLY A CA 1
ATOM 1218 C C . GLY A 1 154 ? -7.349 6.753 11.273 1.00 80.19 154 GLY A C 1
ATOM 1219 O O . GLY A 1 154 ? -7.333 6.193 10.175 1.00 80.19 154 GLY A O 1
ATOM 1220 N N . GLU A 1 155 ? -6.373 7.559 11.682 1.00 86.50 155 GLU A N 1
ATOM 1221 C CA . GLU A 1 155 ? -5.201 7.893 10.874 1.00 86.50 155 GLU A CA 1
ATOM 1222 C C . GLU A 1 155 ? -4.240 6.704 10.755 1.00 86.50 155 GLU A C 1
ATOM 1224 O O . GLU A 1 155 ? -3.776 6.161 11.756 1.00 86.50 155 GLU A O 1
ATOM 1229 N N . ASN A 1 156 ? -3.905 6.329 9.520 1.00 92.88 156 ASN A N 1
ATOM 1230 C CA . ASN A 1 156 ? -2.886 5.335 9.211 1.00 92.88 156 ASN A CA 1
ATOM 1231 C C . ASN A 1 156 ? -1.732 6.014 8.477 1.00 92.88 156 ASN A C 1
ATOM 1233 O O . ASN A 1 156 ? -1.938 6.723 7.487 1.00 92.88 156 ASN A O 1
ATOM 1237 N N . THR A 1 157 ? -0.513 5.772 8.944 1.00 95.81 157 THR A N 1
ATOM 1238 C CA . THR A 1 157 ? 0.694 6.247 8.269 1.00 95.81 157 THR A CA 1
ATOM 1239 C C . THR A 1 157 ? 1.041 5.294 7.134 1.00 95.81 157 THR A C 1
ATOM 1241 O O . THR A 1 157 ? 1.303 4.109 7.355 1.00 95.81 157 THR A O 1
ATOM 1244 N N . ILE A 1 158 ? 1.067 5.823 5.914 1.00 98.00 158 ILE A N 1
ATOM 1245 C CA . ILE A 1 158 ? 1.448 5.080 4.716 1.00 98.00 158 ILE A CA 1
ATOM 1246 C C . ILE A 1 158 ? 2.709 5.668 4.100 1.00 98.00 158 ILE A C 1
ATOM 1248 O O . ILE A 1 158 ? 3.008 6.860 4.219 1.00 98.00 158 ILE A O 1
ATOM 1252 N N . ILE A 1 159 ? 3.442 4.818 3.400 1.00 97.62 159 ILE A N 1
ATOM 1253 C CA . ILE A 1 159 ? 4.555 5.205 2.549 1.00 97.62 159 ILE A CA 1
ATOM 1254 C C . ILE A 1 159 ? 4.270 4.770 1.124 1.00 97.62 159 ILE A C 1
ATOM 1256 O O . ILE A 1 159 ? 3.595 3.776 0.865 1.00 97.62 159 ILE A O 1
ATOM 1260 N N . TRP A 1 160 ? 4.824 5.511 0.182 1.00 97.31 160 TRP A N 1
ATOM 1261 C CA . TRP A 1 160 ? 4.818 5.107 -1.211 1.00 97.31 160 TRP A CA 1
ATOM 1262 C C . TRP A 1 160 ? 6.150 5.442 -1.855 1.00 97.31 160 TRP A C 1
ATOM 1264 O O . TRP A 1 160 ? 6.895 6.320 -1.404 1.00 97.31 160 TRP A O 1
ATOM 1274 N N . ALA A 1 161 ? 6.448 4.712 -2.919 1.00 95.94 161 ALA A N 1
ATOM 1275 C CA . ALA A 1 161 ? 7.649 4.869 -3.705 1.00 95.94 161 ALA A CA 1
ATOM 1276 C C . ALA A 1 161 ? 7.383 4.505 -5.167 1.00 95.94 161 ALA A C 1
ATOM 1278 O O . ALA A 1 161 ? 6.462 3.749 -5.470 1.00 95.94 161 ALA A O 1
ATOM 1279 N N . MET A 1 162 ? 8.190 5.028 -6.085 1.00 95.12 162 MET A N 1
ATOM 1280 C CA . MET A 1 162 ? 8.173 4.571 -7.471 1.00 95.12 162 MET A CA 1
ATOM 1281 C C . MET A 1 162 ? 9.533 4.724 -8.152 1.00 95.12 162 MET A C 1
ATOM 1283 O O . MET A 1 162 ? 10.321 5.624 -7.830 1.00 95.12 162 MET A O 1
ATOM 1287 N N . GLY A 1 163 ? 9.792 3.833 -9.106 1.00 93.88 163 GLY A N 1
ATOM 1288 C CA . GLY A 1 163 ? 10.913 3.931 -10.037 1.00 93.88 163 GLY A CA 1
ATOM 1289 C C . GLY A 1 163 ? 10.669 4.990 -11.115 1.00 93.88 163 GLY A C 1
ATOM 1290 O O . GLY A 1 163 ? 9.535 5.431 -11.336 1.00 93.88 163 GLY A O 1
ATOM 1291 N N . TYR A 1 164 ? 11.733 5.395 -11.810 1.00 92.44 164 TYR A N 1
ATOM 1292 C CA . TYR A 1 164 ? 11.604 6.242 -12.998 1.00 92.44 164 TYR A CA 1
ATOM 1293 C C . TYR A 1 164 ? 10.980 5.452 -14.165 1.00 92.44 164 TYR A C 1
ATOM 1295 O O . TYR A 1 164 ? 10.904 4.223 -14.150 1.00 92.44 164 TYR A O 1
ATOM 1303 N N . ALA A 1 165 ? 10.504 6.156 -15.192 1.00 92.44 165 ALA A N 1
ATOM 1304 C CA . ALA A 1 165 ? 9.940 5.507 -16.372 1.00 92.44 165 ALA A CA 1
ATOM 1305 C C . ALA A 1 165 ? 10.996 4.641 -17.087 1.00 92.44 165 ALA A C 1
ATOM 1307 O O . ALA A 1 165 ? 12.063 5.136 -17.446 1.00 92.44 165 ALA A O 1
ATOM 1308 N N . GLY A 1 166 ? 10.681 3.365 -17.309 1.00 91.62 166 GLY A N 1
ATOM 1309 C CA . GLY A 1 166 ? 11.576 2.368 -17.905 1.00 91.62 166 GLY A CA 1
ATOM 1310 C C . GLY A 1 166 ? 12.422 1.589 -16.895 1.00 91.62 166 GLY A C 1
ATOM 1311 O O . GLY A 1 166 ? 13.191 0.728 -17.299 1.00 91.62 166 GLY A O 1
ATOM 1312 N N . ASP A 1 167 ? 12.273 1.853 -15.596 1.00 94.19 167 ASP A N 1
ATOM 1313 C CA . ASP A 1 167 ? 12.997 1.160 -14.523 1.00 94.19 167 ASP A CA 1
ATOM 1314 C C . ASP A 1 167 ? 12.279 -0.108 -14.036 1.00 94.19 167 ASP A C 1
ATOM 1316 O O . ASP A 1 167 ? 12.266 -0.406 -12.843 1.00 94.19 167 ASP A O 1
ATOM 1320 N N . ALA A 1 168 ? 11.582 -0.818 -14.923 1.00 94.75 168 ALA A N 1
ATOM 1321 C CA . ALA A 1 168 ? 10.874 -2.034 -14.544 1.00 94.75 168 ALA A CA 1
ATOM 1322 C C . ALA A 1 168 ? 11.897 -3.147 -14.228 1.00 94.75 168 ALA A C 1
ATOM 1324 O O . ALA A 1 168 ? 12.792 -3.392 -15.044 1.00 94.75 168 ALA A O 1
ATOM 1325 N N . PRO A 1 169 ? 11.799 -3.831 -13.072 1.00 95.19 169 PRO A N 1
ATOM 1326 C CA . PRO A 1 169 ? 12.663 -4.966 -12.756 1.00 95.19 169 PRO A CA 1
ATOM 1327 C C . PRO A 1 169 ? 12.565 -6.093 -13.797 1.00 95.19 169 PRO A C 1
ATOM 1329 O O . PRO A 1 169 ? 11.477 -6.597 -14.074 1.00 95.19 169 PRO A O 1
ATOM 1332 N N . GLN A 1 170 ? 13.712 -6.535 -14.327 1.00 91.94 170 GLN A N 1
ATOM 1333 C CA . GLN A 1 170 ? 13.782 -7.600 -15.348 1.00 91.94 170 GLN A CA 1
ATOM 1334 C C . GLN A 1 170 ? 14.309 -8.930 -14.787 1.00 91.94 170 GLN A C 1
ATOM 1336 O O . GLN A 1 170 ? 13.886 -10.006 -15.195 1.00 91.94 170 GLN A O 1
ATOM 1341 N N . ASP A 1 171 ? 15.218 -8.876 -13.813 1.00 89.06 171 ASP A N 1
ATOM 1342 C CA . ASP A 1 171 ? 15.798 -10.035 -13.117 1.00 89.06 171 ASP A CA 1
ATOM 1343 C C . ASP A 1 171 ? 15.161 -10.271 -11.733 1.00 89.06 171 ASP A C 1
ATOM 1345 O O . ASP A 1 171 ? 15.656 -11.065 -10.932 1.00 89.06 171 ASP A O 1
ATOM 1349 N N . GLY A 1 172 ? 14.061 -9.566 -11.446 1.00 85.50 172 GLY A N 1
ATOM 1350 C CA . GLY A 1 172 ? 13.385 -9.564 -10.150 1.00 85.50 172 GLY A CA 1
ATOM 1351 C C . GLY A 1 172 ? 14.058 -8.691 -9.088 1.00 85.50 172 GLY A C 1
ATOM 1352 O O . GLY A 1 172 ? 13.528 -8.602 -7.981 1.00 85.50 172 GLY A O 1
ATOM 1353 N N . LYS A 1 173 ? 15.183 -8.034 -9.406 1.00 93.25 173 LYS A N 1
ATOM 1354 C CA . LYS A 1 173 ? 15.851 -7.096 -8.506 1.00 93.25 173 LYS A CA 1
ATOM 1355 C C . LYS A 1 173 ? 15.243 -5.708 -8.637 1.00 93.25 173 LYS A C 1
ATOM 1357 O O . LYS A 1 173 ? 15.264 -5.099 -9.706 1.00 93.25 173 LYS A O 1
ATOM 1362 N N . ILE A 1 174 ? 14.764 -5.178 -7.521 1.00 96.31 174 ILE A N 1
ATOM 1363 C CA . ILE A 1 174 ? 14.126 -3.864 -7.490 1.00 96.31 174 ILE A CA 1
ATOM 1364 C C . ILE A 1 174 ? 15.193 -2.796 -7.234 1.00 96.31 174 ILE A C 1
ATOM 1366 O O . ILE A 1 174 ? 15.985 -2.871 -6.290 1.00 96.31 174 ILE A O 1
ATOM 1370 N N . SER A 1 175 ? 15.246 -1.801 -8.114 1.00 96.25 175 SER A N 1
ATOM 1371 C CA . SER A 1 175 ? 16.127 -0.643 -7.983 1.00 96.25 175 SER A CA 1
ATOM 1372 C C . SER A 1 175 ? 15.729 0.229 -6.783 1.00 96.25 175 SER A C 1
ATOM 1374 O O . SER A 1 175 ? 14.655 0.104 -6.194 1.00 96.25 175 SER A O 1
ATOM 1376 N N . ARG A 1 176 ? 16.593 1.174 -6.403 1.00 96.25 176 ARG A N 1
ATOM 1377 C CA . ARG A 1 176 ? 16.211 2.195 -5.422 1.00 96.25 176 ARG A CA 1
ATOM 1378 C C . ARG A 1 176 ? 15.215 3.163 -6.062 1.00 96.25 176 ARG A C 1
ATOM 1380 O O . ARG A 1 176 ? 15.478 3.673 -7.143 1.00 96.25 176 ARG A O 1
ATOM 1387 N N . HIS A 1 177 ? 14.138 3.476 -5.345 1.00 93.25 177 HIS A N 1
ATOM 1388 C CA . HIS A 1 177 ? 13.127 4.439 -5.785 1.00 93.25 177 HIS A CA 1
ATOM 1389 C C . HIS A 1 177 ? 13.724 5.818 -6.109 1.00 93.25 177 HIS A C 1
ATOM 1391 O O . HIS A 1 177 ? 14.573 6.333 -5.367 1.00 93.25 177 HIS A O 1
ATOM 1397 N N . GLU A 1 178 ? 13.210 6.448 -7.162 1.00 90.81 178 GLU A N 1
ATOM 1398 C CA . GLU A 1 178 ? 13.517 7.844 -7.489 1.00 90.81 178 GLU A CA 1
ATOM 1399 C C . GLU A 1 178 ? 12.664 8.775 -6.622 1.00 90.81 178 GLU A C 1
ATOM 1401 O O . GLU A 1 178 ? 13.170 9.677 -5.950 1.00 90.81 178 GLU A O 1
ATOM 1406 N N . PHE A 1 179 ? 11.365 8.478 -6.552 1.00 91.81 179 PHE A N 1
ATOM 1407 C CA . PHE A 1 179 ? 10.389 9.252 -5.797 1.00 91.81 179 PHE A CA 1
ATOM 1408 C C . PHE A 1 179 ? 9.832 8.432 -4.641 1.00 91.81 179 PHE A C 1
ATOM 1410 O O . PHE A 1 179 ? 9.587 7.236 -4.779 1.00 91.81 179 PHE A O 1
ATOM 1417 N N . ARG A 1 180 ? 9.642 9.089 -3.495 1.00 93.69 180 ARG A N 1
ATOM 1418 C CA . ARG A 1 180 ? 9.004 8.523 -2.305 1.00 93.69 180 ARG A CA 1
ATOM 1419 C C . ARG A 1 180 ? 8.396 9.626 -1.452 1.00 93.69 180 ARG A C 1
ATOM 1421 O O . ARG A 1 180 ? 8.922 10.744 -1.453 1.00 93.69 180 ARG A O 1
ATOM 1428 N N . ALA A 1 181 ? 7.388 9.293 -0.662 1.00 93.88 181 ALA A N 1
ATOM 1429 C CA . ALA A 1 181 ? 6.937 10.139 0.435 1.00 93.88 181 ALA A CA 1
ATOM 1430 C C . ALA A 1 181 ? 6.207 9.327 1.511 1.00 93.88 181 ALA A C 1
ATOM 1432 O O . ALA A 1 181 ? 5.958 8.131 1.358 1.00 93.88 181 ALA A O 1
ATOM 1433 N N . VAL A 1 182 ? 5.881 10.018 2.600 1.00 94.06 182 VAL A N 1
ATOM 1434 C CA . VAL A 1 182 ? 5.063 9.535 3.714 1.00 94.06 182 VAL A CA 1
ATOM 1435 C C . VAL A 1 182 ? 3.785 10.358 3.701 1.00 94.06 182 VAL A C 1
ATOM 1437 O O . VAL A 1 182 ? 3.852 11.570 3.502 1.00 94.06 182 VAL A O 1
ATOM 1440 N N . ASN A 1 183 ? 2.639 9.717 3.873 1.00 93.19 183 ASN A N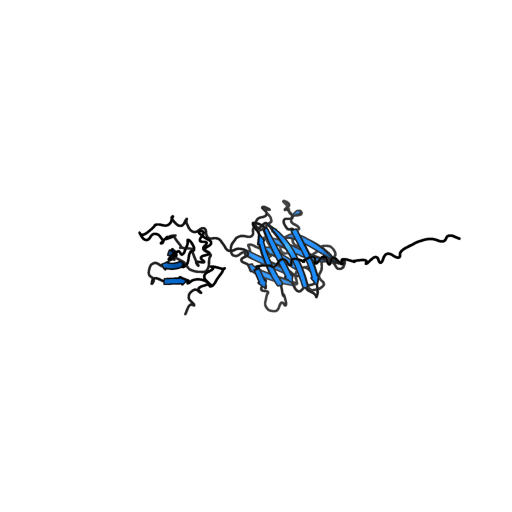 1
ATOM 1441 C CA . ASN A 1 183 ? 1.344 10.381 3.966 1.00 93.19 183 ASN A CA 1
ATOM 1442 C C . ASN A 1 183 ? 0.539 9.771 5.114 1.00 93.19 183 ASN A C 1
ATOM 1444 O O . ASN A 1 183 ? 0.781 8.636 5.520 1.00 93.19 183 ASN A O 1
ATOM 1448 N N . THR A 1 184 ? -0.451 10.516 5.591 1.00 90.69 184 THR A N 1
ATOM 1449 C CA . THR A 1 184 ? -1.464 10.008 6.518 1.00 90.69 184 THR A CA 1
ATOM 1450 C C . THR A 1 184 ? -2.776 9.838 5.763 1.00 90.69 184 THR A C 1
ATOM 1452 O O . THR A 1 184 ? -3.182 10.732 5.016 1.00 90.69 184 THR A O 1
ATOM 1455 N N . VAL A 1 185 ? -3.423 8.686 5.939 1.00 88.25 185 VAL A N 1
ATOM 1456 C CA . VAL A 1 185 ? -4.696 8.344 5.291 1.00 88.25 185 VAL A CA 1
ATOM 1457 C C . VAL A 1 185 ? -5.657 7.771 6.327 1.00 88.25 185 VAL A C 1
ATOM 1459 O O . VAL A 1 185 ? -5.301 6.874 7.091 1.00 88.25 185 VAL A O 1
ATOM 1462 N N . THR A 1 186 ? -6.896 8.257 6.331 1.00 87.38 186 THR A N 1
ATOM 1463 C CA . THR A 1 186 ? -7.984 7.692 7.141 1.00 87.38 186 THR A CA 1
ATOM 1464 C C . THR A 1 186 ? -8.808 6.749 6.274 1.00 87.38 186 THR A C 1
ATOM 1466 O O . THR A 1 186 ? -9.700 7.181 5.548 1.00 87.38 186 THR A O 1
ATOM 1469 N N . PHE A 1 187 ? -8.492 5.451 6.318 1.00 83.69 187 PHE A N 1
ATOM 1470 C CA . PHE A 1 187 ? -9.180 4.443 5.501 1.00 83.69 187 PHE A CA 1
ATOM 1471 C C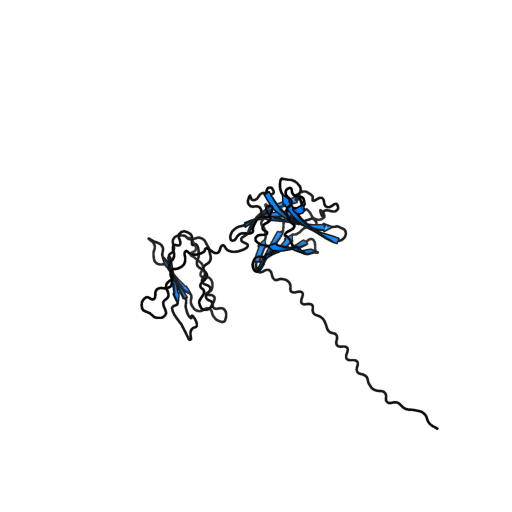 . PHE A 1 187 ? -10.602 4.158 5.988 1.00 83.69 187 PHE A C 1
ATOM 1473 O O . PHE A 1 187 ? -11.507 3.948 5.179 1.00 83.69 187 PHE A O 1
ATOM 1480 N N . MET A 1 188 ? -10.792 4.174 7.308 1.00 81.81 188 MET A N 1
ATOM 1481 C CA . MET A 1 188 ? -12.083 4.043 7.972 1.00 81.81 188 MET A CA 1
ATOM 1482 C C . MET A 1 188 ? -12.115 4.943 9.208 1.00 81.81 188 MET A C 1
ATOM 1484 O O . MET A 1 188 ? -11.127 5.057 9.933 1.00 81.81 188 MET A O 1
ATOM 1488 N N . GLU A 1 189 ? -13.250 5.586 9.457 1.00 67.06 189 GLU A N 1
ATOM 1489 C CA . GLU A 1 189 ? -13.428 6.443 10.629 1.00 67.06 189 GLU A CA 1
ATOM 1490 C C . GLU A 1 189 ? -13.362 5.626 11.923 1.00 67.06 189 GLU A C 1
ATOM 1492 O O . GLU A 1 189 ? -13.981 4.563 12.032 1.00 67.06 189 GLU A O 1
ATOM 1497 N N . ALA A 1 190 ? -12.665 6.149 12.933 1.00 48.91 190 ALA A N 1
ATOM 1498 C CA . ALA A 1 190 ? -12.708 5.591 14.278 1.00 48.91 190 ALA A CA 1
ATOM 1499 C C . ALA A 1 190 ? -14.138 5.690 14.823 1.00 48.91 190 ALA A C 1
ATOM 1501 O O . ALA A 1 190 ? -14.621 6.769 15.172 1.00 48.91 190 ALA A O 1
ATOM 1502 N N . SER A 1 191 ? -14.838 4.557 14.923 1.00 42.06 191 SER A N 1
ATOM 1503 C CA . SER A 1 191 ? -16.075 4.510 15.693 1.00 42.06 191 SER A CA 1
ATOM 1504 C C . SER A 1 191 ? -15.712 4.640 17.167 1.00 42.06 191 SER A C 1
ATOM 1506 O O . SER A 1 191 ? -15.287 3.675 17.802 1.00 42.06 191 SER A O 1
ATOM 1508 N N . VAL A 1 192 ? -15.873 5.836 17.727 1.00 38.00 192 VAL A N 1
ATOM 1509 C CA . VAL A 1 192 ? -15.889 5.990 19.178 1.00 38.00 192 VAL A CA 1
ATOM 1510 C C . VAL A 1 192 ? -17.111 5.222 19.667 1.00 38.00 192 VAL A C 1
ATOM 1512 O O . VAL A 1 192 ? -18.248 5.609 19.390 1.00 38.00 192 VAL A O 1
ATOM 1515 N N . ASN A 1 193 ? -16.886 4.123 20.387 1.00 35.31 193 ASN A N 1
ATOM 1516 C CA . ASN A 1 193 ? -17.905 3.625 21.296 1.00 35.31 193 ASN A CA 1
ATOM 1517 C C . ASN A 1 193 ? -18.160 4.766 22.274 1.00 35.31 193 ASN A C 1
ATOM 1519 O O . ASN A 1 193 ? -17.346 5.025 23.162 1.00 35.31 193 ASN A O 1
ATOM 1523 N N . LEU A 1 194 ? -19.262 5.488 22.075 1.00 37.16 194 LEU A N 1
ATOM 1524 C CA . LEU A 1 194 ? -19.794 6.341 23.124 1.00 37.16 194 LEU A CA 1
ATOM 1525 C C . LEU A 1 194 ? -19.861 5.476 24.391 1.00 37.16 194 LEU A C 1
ATOM 1527 O O . LEU A 1 194 ? -20.235 4.300 24.276 1.00 37.16 194 LEU A O 1
ATOM 1531 N N . PRO A 1 195 ? -19.526 6.002 25.583 1.00 39.50 195 PRO A N 1
ATOM 1532 C CA . PRO A 1 195 ? -19.958 5.333 26.803 1.00 39.50 195 PRO A CA 1
ATOM 1533 C C . PRO A 1 195 ? -21.451 5.062 26.624 1.00 39.50 195 PRO A C 1
ATOM 1535 O O . PRO A 1 195 ? -22.156 5.999 26.242 1.00 39.50 195 PRO A O 1
ATOM 1538 N N . GLU A 1 196 ? -21.870 3.793 26.764 1.00 40.38 196 GLU A N 1
ATOM 1539 C CA . GLU A 1 196 ? -23.240 3.327 26.508 1.00 40.38 196 GLU A CA 1
ATOM 1540 C C . GLU A 1 196 ? -24.220 4.449 26.836 1.00 40.38 196 GLU A C 1
ATOM 1542 O O . GLU A 1 196 ? -24.386 4.807 28.007 1.00 40.38 196 GLU A O 1
ATOM 1547 N N . LEU A 1 197 ? -24.792 5.077 25.801 1.00 42.84 197 LEU A N 1
ATOM 1548 C CA . LEU A 1 197 ? -25.786 6.113 26.024 1.00 42.84 197 LEU A CA 1
ATOM 1549 C C . LEU A 1 197 ? -26.858 5.456 26.884 1.00 42.84 197 LEU A C 1
ATOM 1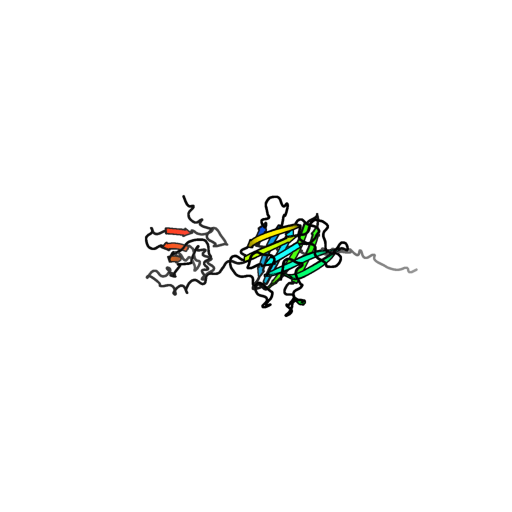551 O O . LEU A 1 197 ? -27.435 4.441 26.483 1.00 42.84 197 LEU A O 1
ATOM 1555 N N . LEU A 1 198 ? -27.075 5.989 28.088 1.00 44.53 198 LEU A N 1
ATOM 1556 C CA . LEU A 1 198 ? -28.091 5.438 28.975 1.00 44.53 198 LEU A CA 1
ATOM 1557 C C . LEU A 1 198 ? -29.415 5.394 28.209 1.00 44.53 198 LEU A C 1
ATOM 1559 O O . LEU A 1 198 ? -29.731 6.325 27.461 1.00 44.53 198 LEU A O 1
ATOM 1563 N N . ALA A 1 199 ? -30.165 4.304 28.391 1.00 43.06 199 ALA A N 1
ATOM 1564 C CA . ALA A 1 199 ? -31.459 4.123 27.748 1.00 43.06 199 ALA A CA 1
ATOM 1565 C C . ALA A 1 199 ? -32.313 5.398 27.896 1.00 43.06 199 ALA A C 1
ATOM 1567 O O . ALA A 1 199 ? -32.306 6.017 28.971 1.00 43.06 199 ALA A O 1
ATOM 1568 N N . PRO A 1 200 ? -33.033 5.804 26.837 1.00 43.66 200 PRO A N 1
ATOM 1569 C CA . PRO A 1 200 ? -33.703 7.089 26.812 1.00 43.66 200 PRO A CA 1
ATOM 1570 C C . PRO A 1 200 ? -34.690 7.220 27.970 1.00 43.66 200 PRO A C 1
ATOM 1572 O O . PRO A 1 200 ? -35.490 6.320 28.228 1.00 43.66 200 PRO A O 1
ATOM 1575 N N . ARG A 1 201 ? -34.636 8.354 28.673 1.00 43.94 201 ARG A N 1
ATOM 1576 C CA . ARG A 1 201 ? -35.637 8.707 29.687 1.00 43.94 201 ARG A CA 1
ATOM 1577 C C . ARG A 1 201 ? -36.727 9.550 29.040 1.00 43.94 201 ARG A C 1
ATOM 1579 O O . ARG A 1 201 ? -36.410 10.551 28.408 1.00 43.94 201 ARG A O 1
ATOM 1586 N N . CYS A 1 202 ? -37.986 9.159 29.214 1.00 46.69 202 CYS A N 1
ATOM 1587 C CA . CYS A 1 202 ? -39.131 9.973 28.812 1.00 46.69 202 CYS A CA 1
ATOM 1588 C C . CYS A 1 202 ? -39.375 11.056 29.873 1.00 46.69 202 CYS A C 1
ATOM 1590 O O . CYS A 1 202 ? -39.456 10.739 31.061 1.00 46.69 202 CYS A O 1
ATOM 1592 N N . ASP A 1 203 ? -39.511 12.318 29.463 1.00 46.97 203 ASP A N 1
ATOM 1593 C CA . ASP A 1 203 ? -39.759 13.458 30.362 1.00 46.97 203 ASP A CA 1
ATOM 1594 C C . ASP A 1 203 ? -41.247 13.840 30.483 1.00 46.97 203 ASP A C 1
ATOM 1596 O O . ASP A 1 203 ? -41.583 14.886 31.034 1.00 46.97 203 ASP A O 1
ATOM 1600 N N . GLY A 1 204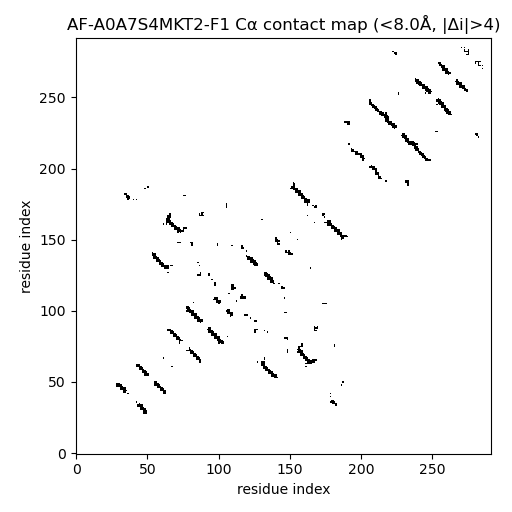 ? -42.146 12.972 30.010 1.00 46.44 204 GLY A N 1
ATOM 1601 C CA . GLY A 1 204 ? -43.597 13.164 30.090 1.00 46.44 204 GLY A CA 1
ATOM 1602 C C . GLY A 1 204 ? -44.261 13.682 28.809 1.00 46.44 204 GLY A C 1
ATOM 1603 O O . GLY A 1 204 ? -45.472 13.876 28.816 1.00 46.44 204 GLY A O 1
ATOM 1604 N N . GLU A 1 205 ? -43.519 13.855 27.711 1.00 49.22 205 GLU A N 1
ATOM 1605 C CA . GLU A 1 205 ? -44.077 13.917 26.350 1.00 49.22 205 GLU A CA 1
ATOM 1606 C C . GLU A 1 205 ? -43.696 12.641 25.580 1.00 49.22 205 GLU A C 1
ATOM 1608 O O . GLU A 1 205 ? -42.513 12.323 25.451 1.00 49.22 205 GLU A O 1
ATOM 1613 N N . ASP A 1 206 ? -44.692 11.917 25.057 1.00 44.00 206 ASP A N 1
ATOM 1614 C CA . ASP A 1 206 ? -44.584 10.554 24.491 1.00 44.00 206 ASP A CA 1
ATOM 1615 C C . ASP A 1 206 ? -43.663 10.395 23.258 1.00 44.00 206 ASP A C 1
ATOM 1617 O O . ASP A 1 206 ? -43.527 9.298 22.718 1.00 44.00 206 ASP A O 1
ATOM 1621 N N . SER A 1 207 ? -42.989 11.454 22.812 1.00 46.59 207 SER A N 1
ATOM 1622 C CA . SER A 1 207 ? -42.078 11.429 21.662 1.00 46.59 207 SER A CA 1
ATOM 1623 C C . SER A 1 207 ? -40.652 11.884 21.968 1.00 46.59 207 SER A C 1
ATOM 1625 O O . SER A 1 207 ? -39.786 11.737 21.109 1.00 46.59 207 SER A O 1
ATOM 1627 N N . ARG A 1 208 ? -40.365 12.408 23.169 1.00 43.38 208 ARG A N 1
ATOM 1628 C CA . ARG A 1 208 ? -39.041 12.963 23.492 1.00 43.38 208 ARG A CA 1
ATOM 1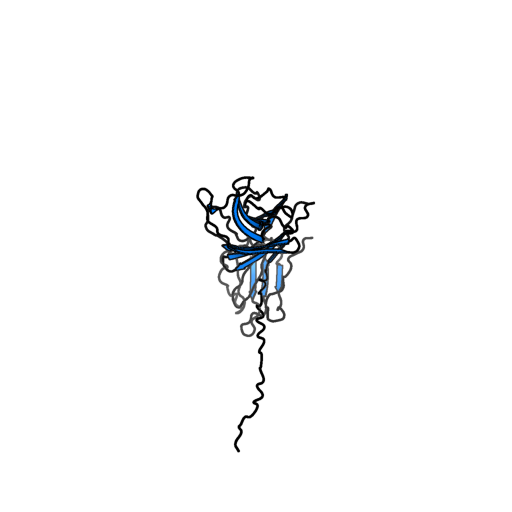629 C C . ARG A 1 208 ? -38.138 11.910 24.132 1.00 43.38 208 ARG A C 1
ATOM 1631 O O . ARG A 1 208 ? -38.277 11.578 25.307 1.00 43.38 208 ARG A O 1
ATOM 1638 N N . LYS A 1 209 ? -37.186 11.392 23.354 1.00 45.62 209 LYS A N 1
ATOM 1639 C CA . LYS A 1 209 ? -36.083 10.558 23.853 1.00 45.62 209 LYS A CA 1
ATOM 1640 C C . LYS A 1 209 ? -34.862 11.434 24.094 1.00 45.62 209 LYS A C 1
ATOM 1642 O O . LYS A 1 209 ? -34.541 12.248 23.244 1.00 45.62 209 LYS A O 1
ATOM 1647 N N . PHE A 1 210 ? -34.187 11.242 25.223 1.00 41.41 210 PHE A N 1
ATOM 1648 C CA . PHE A 1 210 ? -32.929 11.918 25.545 1.00 41.41 210 PHE A CA 1
ATOM 1649 C C . PHE A 1 210 ? -31.816 10.893 25.667 1.00 41.41 210 PHE A C 1
ATOM 1651 O O . PHE A 1 210 ? -31.984 9.883 26.347 1.00 41.41 210 PHE A O 1
ATOM 1658 N N . TYR A 1 211 ? -30.672 11.186 25.065 1.00 47.72 211 TYR A N 1
ATOM 1659 C CA . TYR A 1 211 ? -29.463 10.386 25.194 1.00 47.72 211 TYR A CA 1
ATOM 1660 C C . TYR A 1 211 ? -28.404 11.238 25.894 1.00 47.72 211 TYR A C 1
ATOM 1662 O O . TYR A 1 211 ? -28.267 12.414 25.580 1.00 47.72 211 TYR A O 1
ATOM 1670 N N . THR A 1 212 ? -27.686 10.675 26.866 1.00 43.59 212 THR A N 1
ATOM 1671 C CA . THR A 1 212 ? -26.645 11.394 27.621 1.00 43.59 212 THR A CA 1
ATOM 1672 C C . THR A 1 212 ? -25.393 10.533 27.724 1.00 43.59 212 THR A C 1
ATOM 1674 O O . THR A 1 212 ? -25.506 9.367 28.102 1.00 43.59 212 THR A O 1
ATOM 1677 N N . GLY A 1 213 ? -24.220 11.108 27.453 1.00 46.03 213 GLY A N 1
ATOM 1678 C CA . GLY A 1 213 ? -22.917 10.455 27.603 1.00 46.03 213 GLY A CA 1
ATOM 1679 C C . GLY A 1 213 ? -21.818 11.459 27.968 1.00 46.03 213 GLY A C 1
ATOM 1680 O O . GLY A 1 213 ? -21.972 12.655 27.715 1.00 46.03 213 GLY A O 1
ATOM 1681 N N . ASP A 1 214 ? -20.739 10.972 28.590 1.00 44.59 214 ASP A N 1
ATOM 1682 C CA . ASP A 1 214 ? -19.497 11.732 28.804 1.00 44.59 214 ASP A CA 1
ATOM 1683 C C . ASP A 1 214 ? -18.724 11.813 27.479 1.00 44.59 214 ASP A C 1
ATOM 1685 O O . ASP A 1 214 ? -18.568 10.822 26.766 1.00 44.59 214 ASP A O 1
ATOM 1689 N N . SER A 1 215 ? -18.301 13.019 27.128 1.00 44.66 215 SER A N 1
ATOM 1690 C CA . SER A 1 215 ? -17.811 13.433 25.811 1.00 44.66 215 SER A CA 1
ATOM 1691 C C . SER A 1 215 ? -16.448 14.107 25.888 1.00 44.66 215 SER A C 1
ATOM 1693 O O . SER A 1 215 ? -16.064 14.872 24.999 1.00 44.66 215 SER A O 1
ATOM 1695 N N . SER A 1 216 ? -15.696 13.818 26.946 1.00 41.44 216 SER A N 1
ATOM 1696 C CA . SER A 1 216 ? -14.318 14.278 27.134 1.00 41.44 216 SER A CA 1
ATOM 1697 C C . SER A 1 216 ? -13.392 13.985 25.933 1.00 41.44 216 SER A C 1
ATOM 1699 O O . SER A 1 216 ? -12.348 14.622 25.811 1.00 41.44 216 SER A O 1
ATOM 1701 N N . SER A 1 217 ? -13.801 13.114 25.000 1.00 38.12 217 SER A N 1
ATOM 1702 C CA . SER A 1 217 ? -13.127 12.814 23.727 1.00 38.12 217 SER A CA 1
ATOM 1703 C C . SER A 1 217 ? -14.020 12.894 22.470 1.00 38.12 217 SER A C 1
ATOM 1705 O O . SER A 1 217 ? -13.609 12.434 21.404 1.00 38.12 217 SER A O 1
ATOM 1707 N N . VAL A 1 218 ? -15.239 13.447 22.553 1.00 39.66 218 VAL A N 1
ATOM 1708 C CA . VAL A 1 218 ? -16.184 13.455 21.419 1.00 39.66 218 VAL A CA 1
ATOM 1709 C C . VAL A 1 218 ? -16.143 14.776 20.698 1.00 39.66 218 VAL A C 1
ATOM 1711 O O . VAL A 1 218 ? -16.440 15.834 21.247 1.00 39.66 218 VAL A O 1
ATOM 1714 N N . ALA A 1 219 ? -15.834 14.649 19.424 1.00 38.47 219 ALA A N 1
ATOM 1715 C CA . ALA A 1 219 ? -15.408 15.760 18.645 1.00 38.47 219 ALA A CA 1
ATOM 1716 C C . ALA A 1 219 ? -16.590 16.320 17.813 1.00 38.47 219 ALA A C 1
ATOM 1718 O O . ALA A 1 219 ? -16.928 17.491 17.949 1.00 38.47 219 ALA A O 1
ATOM 1719 N N . ALA A 1 220 ? -17.262 15.523 16.982 1.00 36.44 220 ALA A N 1
ATOM 1720 C CA . ALA A 1 220 ? -18.409 15.982 16.197 1.00 36.44 220 ALA A CA 1
ATOM 1721 C C . ALA A 1 220 ? -19.577 15.018 16.377 1.00 36.44 220 ALA A C 1
ATOM 1723 O O . ALA A 1 220 ? -19.437 13.940 16.959 1.00 36.44 220 ALA A O 1
ATOM 1724 N N . VAL A 1 221 ? -20.751 15.437 15.908 1.00 41.47 221 VAL A N 1
ATOM 1725 C CA . VAL A 1 221 ? -21.966 14.631 15.963 1.00 41.47 221 VAL A CA 1
ATOM 1726 C C . VAL A 1 221 ? -22.615 14.615 14.591 1.00 41.47 221 VAL A C 1
ATOM 1728 O O . VAL A 1 221 ? -23.261 15.578 14.186 1.00 41.47 221 VAL A O 1
ATOM 1731 N N . ARG A 1 222 ? -22.463 13.495 13.882 1.00 38.56 222 ARG A N 1
ATOM 1732 C CA . ARG A 1 222 ? -23.359 13.120 12.784 1.00 38.56 222 ARG A CA 1
ATOM 1733 C C . ARG A 1 222 ? -24.526 12.322 13.363 1.00 38.56 222 ARG A C 1
ATOM 1735 O O . ARG A 1 222 ? -24.337 11.588 14.323 1.00 38.56 222 ARG A O 1
ATOM 1742 N N . LEU A 1 223 ? -25.726 12.487 12.815 1.00 43.66 223 LEU A N 1
ATOM 1743 C CA . LEU A 1 223 ? -26.897 11.689 13.172 1.00 43.66 223 LEU A CA 1
ATOM 1744 C C . LEU A 1 223 ? -27.438 11.061 11.895 1.00 43.66 223 LEU A C 1
ATOM 1746 O O . LEU A 1 223 ? -28.097 11.721 11.096 1.00 43.66 223 LEU A O 1
ATOM 1750 N N . GLU A 1 224 ? -27.140 9.786 11.694 1.00 36.66 224 GLU A N 1
ATOM 1751 C CA . GLU A 1 224 ? -27.834 8.982 10.692 1.00 36.66 224 GLU A CA 1
ATOM 1752 C C . GLU A 1 224 ? -29.052 8.363 11.361 1.00 36.66 224 GLU A C 1
ATOM 1754 O O . GLU A 1 224 ? -28.910 7.687 12.377 1.00 36.66 224 GLU A O 1
ATOM 1759 N N . THR A 1 225 ? -30.246 8.628 10.831 1.00 38.38 225 THR A N 1
ATOM 1760 C CA . THR A 1 225 ? -31.479 8.018 11.334 1.00 38.38 225 THR A CA 1
ATOM 1761 C C . THR A 1 225 ? -32.075 7.131 10.249 1.00 38.38 225 THR A C 1
ATOM 1763 O O . THR A 1 225 ? -32.698 7.590 9.298 1.00 38.38 225 THR A O 1
ATOM 1766 N N . LEU A 1 226 ? -31.883 5.824 10.401 1.00 36.06 226 LEU A N 1
ATOM 1767 C CA . LEU A 1 226 ? -32.750 4.813 9.805 1.00 36.06 226 LEU A CA 1
ATOM 1768 C C . LEU A 1 226 ? -33.545 4.232 10.963 1.00 36.06 226 LEU A C 1
ATOM 1770 O O . LEU A 1 226 ? -32.969 3.524 11.786 1.00 36.06 226 LEU A O 1
ATOM 1774 N N . ALA A 1 227 ? -34.821 4.619 11.063 1.00 37.00 227 ALA A N 1
ATOM 1775 C CA . ALA A 1 227 ? -35.837 4.039 11.946 1.00 37.00 227 ALA A CA 1
ATOM 1776 C C . ALA A 1 227 ? -35.271 3.304 13.188 1.00 37.00 227 ALA A C 1
ATOM 1778 O O . ALA A 1 227 ? -35.399 2.087 13.315 1.00 37.00 227 ALA A O 1
ATOM 1779 N N . GLY A 1 228 ? -34.624 4.047 14.096 1.00 34.06 228 GLY A N 1
ATOM 1780 C CA . GLY A 1 228 ? -34.220 3.534 15.410 1.00 34.06 228 GLY A CA 1
ATOM 1781 C C . GLY A 1 228 ? -32.748 3.168 15.626 1.00 34.06 228 GLY A C 1
ATOM 1782 O O . GLY A 1 228 ? -32.447 2.574 16.660 1.00 34.06 228 GLY A O 1
ATOM 1783 N N . LYS A 1 229 ? -31.812 3.533 14.744 1.00 36.38 229 LYS A N 1
ATOM 1784 C CA . LYS A 1 229 ? -30.377 3.524 15.089 1.00 36.38 229 LYS A CA 1
ATOM 1785 C C . LYS A 1 229 ? -29.768 4.894 14.834 1.00 36.38 229 LYS A C 1
ATOM 1787 O O . LYS A 1 229 ? -29.816 5.361 13.706 1.00 36.38 229 LYS A O 1
ATOM 1792 N N . ILE A 1 230 ? -29.225 5.509 15.885 1.00 38.25 230 ILE A N 1
ATOM 1793 C CA . ILE A 1 230 ? -28.444 6.749 15.831 1.00 38.25 230 ILE A CA 1
ATOM 1794 C C . ILE A 1 230 ? -26.963 6.356 15.848 1.00 38.25 230 ILE A C 1
ATOM 1796 O O . ILE A 1 230 ? -26.532 5.659 16.766 1.00 38.25 230 ILE A O 1
ATOM 1800 N N . LYS A 1 231 ? -26.186 6.800 14.857 1.00 37.19 231 LYS A N 1
ATOM 1801 C CA . LYS A 1 231 ? -24.724 6.627 14.804 1.00 37.19 231 LYS A CA 1
ATOM 1802 C C . LYS A 1 231 ? -24.050 8.001 14.813 1.00 37.19 231 LYS A C 1
ATOM 1804 O O . LYS A 1 231 ? -24.451 8.847 14.023 1.00 37.19 231 LYS A O 1
ATOM 1809 N N . ILE A 1 232 ? -23.067 8.194 15.700 1.00 39.31 232 ILE A N 1
ATOM 1810 C CA . ILE A 1 232 ? -22.298 9.436 15.920 1.00 39.31 232 ILE A CA 1
ATOM 1811 C C . ILE A 1 232 ? -20.866 9.233 15.392 1.00 39.31 232 ILE A C 1
ATOM 1813 O O . ILE A 1 232 ? -20.292 8.169 15.618 1.00 39.31 232 ILE A O 1
ATOM 1817 N N . SER A 1 233 ? -20.289 10.220 14.695 1.00 37.72 233 SER A N 1
ATOM 1818 C CA . SER A 1 233 ? -18.914 10.180 14.150 1.00 37.72 233 SER A CA 1
ATOM 1819 C C . SER A 1 233 ? -18.123 11.479 14.409 1.00 37.72 233 SER A C 1
ATOM 1821 O O . SER A 1 233 ? -18.724 12.533 14.601 1.00 37.72 233 SER A O 1
ATOM 182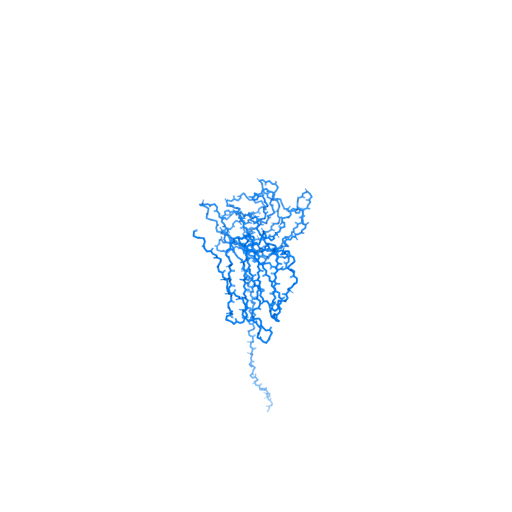3 N N . SER A 1 234 ? -16.787 11.375 14.414 1.00 41.97 234 SER A N 1
ATOM 1824 C CA . SER A 1 234 ? -15.747 12.303 14.924 1.00 41.97 234 SER A CA 1
ATOM 1825 C C . SER A 1 234 ? -15.493 13.630 14.160 1.00 41.97 234 SER A C 1
ATOM 1827 O O . SER A 1 234 ? -15.806 13.739 12.981 1.00 41.97 234 SER A O 1
ATOM 1829 N N . GLY A 1 235 ? -14.876 14.628 14.838 1.00 36.94 235 GLY A N 1
ATOM 1830 C CA . GLY A 1 235 ? -14.237 15.872 14.305 1.00 36.94 235 GLY A CA 1
ATOM 1831 C C . GLY A 1 235 ? -14.044 17.000 15.364 1.00 36.94 235 GLY A C 1
ATOM 1832 O O . GLY A 1 235 ? -14.945 17.219 16.117 1.00 36.94 235 GLY A O 1
ATOM 1833 N N . PRO A 1 236 ? -12.954 17.772 15.496 1.00 33.59 236 PRO A N 1
ATOM 1834 C CA . PRO A 1 236 ? -12.367 18.281 16.769 1.00 33.59 236 PRO A CA 1
ATOM 1835 C C . PRO A 1 236 ? -13.248 19.162 17.706 1.00 33.59 236 PRO A C 1
ATOM 1837 O O . PRO A 1 236 ? -13.340 20.369 17.506 1.00 33.59 236 PRO A O 1
ATOM 1840 N N . VAL A 1 237 ? -13.778 18.611 18.808 1.00 38.78 237 VAL A N 1
ATOM 1841 C CA . VAL A 1 237 ? -14.258 19.362 19.995 1.00 38.78 237 VAL A CA 1
ATOM 1842 C C . VAL A 1 237 ? -14.150 18.471 21.255 1.00 38.78 237 VAL A C 1
ATOM 1844 O O . VAL A 1 237 ? -13.963 17.263 21.146 1.00 38.78 237 VAL A O 1
ATOM 1847 N N . SER A 1 238 ? -14.189 19.037 22.462 1.00 40.75 238 SER A N 1
ATOM 1848 C CA . SER A 1 238 ? -14.184 18.293 23.732 1.00 40.75 238 SER A CA 1
ATOM 1849 C C . SER A 1 238 ? -15.252 18.839 24.690 1.00 40.75 238 SER A C 1
ATOM 1851 O O . SER A 1 238 ? -15.611 20.012 24.614 1.00 40.75 238 SER A O 1
ATOM 1853 N N . ASN A 1 239 ? -15.760 17.993 25.598 1.00 39.59 239 ASN A N 1
ATOM 1854 C CA . ASN A 1 239 ? -16.715 18.339 26.670 1.00 39.59 239 ASN A CA 1
ATOM 1855 C C . ASN A 1 239 ? -18.107 18.812 26.215 1.00 39.59 239 ASN A C 1
ATOM 1857 O O . ASN A 1 239 ? -18.627 19.802 26.731 1.00 39.59 239 ASN A O 1
ATOM 1861 N N . ILE A 1 240 ? -18.748 18.090 25.296 1.00 42.84 240 ILE A N 1
ATOM 1862 C CA . ILE A 1 240 ? -20.119 18.397 24.879 1.00 42.84 240 ILE A CA 1
ATOM 1863 C C . ILE A 1 240 ? -21.137 17.327 25.295 1.00 42.84 240 ILE A C 1
ATOM 1865 O O . ILE A 1 240 ? -21.083 16.206 24.800 1.00 42.84 240 ILE A O 1
ATOM 1869 N N . ALA A 1 241 ? -22.117 17.634 26.145 1.00 41.03 241 ALA A N 1
ATOM 1870 C CA . ALA A 1 241 ? -23.283 16.759 26.283 1.00 41.03 241 ALA A CA 1
ATOM 1871 C C . ALA A 1 241 ? -24.185 16.927 25.049 1.00 41.03 241 ALA A C 1
ATOM 1873 O O . ALA A 1 241 ? -24.551 18.050 24.696 1.00 41.03 241 ALA A O 1
ATOM 1874 N N . VAL A 1 242 ? -24.526 15.818 24.392 1.00 46.00 242 VAL A N 1
ATOM 1875 C CA . VAL A 1 242 ? -25.321 15.796 23.157 1.00 46.00 242 VAL A CA 1
ATOM 1876 C C . VAL A 1 242 ? -26.734 15.336 23.489 1.00 46.00 242 VAL A C 1
ATOM 1878 O O . VAL A 1 242 ? -26.947 14.158 23.746 1.00 46.00 242 VAL A O 1
ATOM 1881 N N . ASN A 1 243 ? -27.708 16.243 23.452 1.00 44.84 243 ASN A N 1
ATOM 1882 C CA . ASN A 1 243 ? -29.121 15.888 23.553 1.00 44.84 243 ASN A CA 1
ATOM 1883 C C . ASN A 1 243 ? -29.706 15.768 22.146 1.00 44.84 243 ASN A C 1
ATOM 1885 O O . ASN A 1 243 ? -29.893 16.780 21.469 1.00 44.84 243 ASN A O 1
ATOM 1889 N N . VAL A 1 244 ? -30.015 14.547 21.714 1.00 48.00 244 VAL A N 1
ATOM 1890 C CA . VAL A 1 244 ? -30.779 14.308 20.484 1.00 48.00 244 VAL A CA 1
ATOM 1891 C C . VAL A 1 244 ? -32.255 14.269 20.840 1.00 48.00 244 VAL A C 1
ATOM 1893 O O . VAL A 1 244 ? -32.664 13.394 21.590 1.00 48.00 244 VAL A O 1
ATOM 1896 N N . LEU A 1 245 ? -33.032 15.207 20.309 1.00 47.47 245 LEU A N 1
ATOM 1897 C CA . LEU A 1 245 ? -34.472 15.300 20.471 1.00 47.47 245 LEU A CA 1
ATOM 1898 C C . LEU A 1 245 ? -35.164 14.894 19.166 1.00 47.47 245 LEU A C 1
ATOM 1900 O O . LEU A 1 245 ? -35.072 15.590 18.154 1.00 47.47 245 LEU A O 1
ATOM 1904 N N . GLU A 1 246 ? -35.900 13.790 19.206 1.00 51.72 246 GLU A N 1
ATOM 1905 C CA . GLU A 1 246 ? -36.837 13.399 18.151 1.00 51.72 246 GLU A CA 1
ATOM 1906 C C . GLU A 1 246 ? -38.137 14.196 18.357 1.00 51.72 246 GLU A C 1
ATOM 1908 O O . GLU A 1 246 ? -38.923 13.902 19.254 1.00 51.72 246 GLU A O 1
ATOM 1913 N N . SER A 1 247 ? -38.332 15.284 17.607 1.00 48.41 247 SER A N 1
ATOM 1914 C CA . SER A 1 247 ? -39.374 16.285 17.909 1.00 48.41 247 SER A CA 1
ATOM 1915 C C . SER A 1 247 ? -40.661 16.146 17.092 1.00 48.41 247 SER A C 1
ATOM 1917 O O . SER A 1 247 ? -41.578 16.947 17.263 1.00 48.41 247 SER A O 1
ATOM 1919 N N . GLY A 1 248 ? -40.772 15.124 16.242 1.00 46.16 248 GLY A N 1
ATOM 1920 C CA . GLY A 1 248 ? -41.998 14.872 15.494 1.00 46.16 248 GLY A CA 1
ATOM 1921 C C . GLY A 1 248 ? -42.039 13.488 14.861 1.00 46.16 248 GLY A C 1
ATOM 1922 O O . GLY A 1 248 ? -41.057 13.028 14.275 1.00 46.16 248 GLY A O 1
ATOM 1923 N N . TYR A 1 249 ? -43.196 12.845 14.987 1.00 46.28 249 TYR A N 1
ATOM 1924 C CA . TYR A 1 249 ? -43.536 11.606 14.305 1.00 46.28 249 TYR A CA 1
ATOM 1925 C C . TYR A 1 249 ? -44.805 11.843 13.482 1.00 46.28 249 TYR A C 1
ATOM 1927 O O . TYR A 1 249 ? -45.828 12.240 14.038 1.00 46.28 249 TYR A O 1
ATOM 1935 N N . ASP A 1 250 ? -44.752 11.567 12.179 1.00 45.84 250 ASP A N 1
ATOM 1936 C CA . ASP A 1 250 ? -45.938 11.448 11.322 1.00 45.84 250 ASP A CA 1
ATOM 1937 C C . ASP A 1 250 ? -46.001 10.009 10.806 1.00 45.84 250 ASP A C 1
ATOM 1939 O O . ASP A 1 250 ? -45.054 9.524 10.193 1.00 45.84 250 ASP A O 1
ATOM 1943 N N . ALA A 1 251 ? -47.074 9.283 11.123 1.00 48.19 251 ALA A N 1
ATOM 1944 C CA . ALA A 1 251 ? -47.247 7.877 10.741 1.00 48.19 251 ALA A CA 1
ATOM 1945 C C . ALA A 1 251 ? -46.035 6.957 11.059 1.00 48.19 251 ALA A C 1
ATOM 1947 O O . ALA A 1 251 ? -45.695 6.081 10.265 1.00 48.19 251 ALA A O 1
ATOM 1948 N N . ASN A 1 252 ? -45.394 7.132 12.225 1.00 48.47 252 ASN A N 1
ATOM 1949 C CA . ASN A 1 252 ? -44.160 6.440 12.657 1.00 48.47 252 ASN A CA 1
ATOM 1950 C C . ASN A 1 252 ? -42.885 6.781 11.858 1.00 48.47 252 ASN A C 1
ATOM 1952 O O . ASN A 1 252 ? -41.860 6.123 12.035 1.00 48.47 252 ASN A O 1
ATOM 1956 N N . LEU A 1 253 ? -42.916 7.813 11.015 1.00 45.75 253 LEU A N 1
ATOM 1957 C CA . LEU A 1 253 ? -41.735 8.369 10.362 1.00 45.75 253 LEU A CA 1
ATOM 1958 C C . LEU A 1 253 ? -41.223 9.558 11.173 1.00 45.75 253 LEU A C 1
ATOM 1960 O O . LEU A 1 253 ? -41.988 10.453 11.529 1.00 45.75 253 LEU A O 1
ATOM 1964 N N . LEU A 1 254 ? -39.923 9.560 11.460 1.00 48.31 254 LEU A N 1
ATOM 1965 C CA . LEU A 1 254 ? -39.244 10.659 12.136 1.00 48.31 254 LEU A CA 1
ATOM 1966 C C . LEU A 1 254 ? -39.234 11.888 11.216 1.00 48.31 254 LEU A C 1
ATOM 1968 O O . LEU A 1 254 ? -38.649 11.847 10.134 1.00 48.31 254 LEU A O 1
ATOM 1972 N N . THR A 1 255 ? -39.902 12.971 11.616 1.00 49.53 255 THR A N 1
ATOM 1973 C CA . THR A 1 255 ? -40.057 14.173 10.775 1.00 49.53 255 THR A CA 1
ATOM 1974 C C . THR A 1 255 ? -39.067 15.283 11.107 1.00 49.53 255 THR A C 1
ATOM 1976 O O . THR A 1 255 ? -38.840 16.163 10.276 1.00 49.53 255 THR A O 1
ATOM 1979 N N . SER A 1 256 ? -38.489 15.270 12.309 1.00 49.69 256 SER A N 1
ATOM 1980 C CA . SER A 1 256 ? -37.521 16.274 12.752 1.00 49.69 256 SER A CA 1
ATOM 1981 C C . SER A 1 256 ? -36.606 15.746 13.852 1.00 49.69 256 SER A C 1
ATOM 1983 O O . SER A 1 256 ? -37.043 15.062 14.781 1.00 49.69 256 SER A O 1
ATOM 1985 N N . VAL A 1 257 ? -35.329 16.120 13.756 1.00 50.66 257 VAL A N 1
ATOM 1986 C CA . VAL A 1 257 ? -34.305 15.854 14.767 1.00 50.66 257 VAL A CA 1
ATOM 1987 C C . VAL A 1 257 ? -33.665 17.176 15.159 1.00 50.66 257 VAL A C 1
ATOM 1989 O O . VAL A 1 257 ? -33.133 17.903 14.316 1.00 50.66 257 VAL A O 1
ATOM 1992 N N . GLN A 1 258 ? -33.720 17.485 16.448 1.00 50.50 258 GLN A N 1
ATOM 1993 C CA . GLN A 1 258 ? -33.018 18.614 17.038 1.00 50.50 258 GLN A CA 1
ATOM 1994 C C . GLN A 1 258 ? -31.846 18.096 17.871 1.00 50.50 258 GLN A C 1
ATOM 1996 O O . GLN A 1 258 ? -31.993 17.144 18.632 1.00 50.50 258 GLN A O 1
ATOM 2001 N N . THR A 1 259 ? -30.683 18.727 17.745 1.00 50.34 259 THR A N 1
ATOM 2002 C CA . THR A 1 259 ? -29.482 18.360 18.500 1.00 50.34 259 THR A CA 1
ATOM 2003 C C . THR A 1 259 ? -29.039 19.554 19.328 1.00 50.34 259 THR A C 1
ATOM 2005 O O . THR A 1 259 ? -28.738 20.618 18.786 1.00 50.34 259 THR A O 1
ATOM 2008 N N . ASN A 1 260 ? -29.006 19.391 20.648 1.00 50.22 260 ASN A N 1
ATOM 2009 C CA . ASN A 1 260 ? -28.514 20.425 21.554 1.00 50.22 260 ASN A CA 1
ATOM 2010 C C . ASN A 1 260 ? -27.157 20.000 22.118 1.00 50.22 260 ASN A C 1
ATOM 2012 O O . ASN A 1 260 ? -26.996 18.863 22.565 1.00 50.22 260 ASN A O 1
ATOM 2016 N N . PHE A 1 261 ? -26.209 20.928 22.114 1.00 49.59 261 PHE A N 1
ATOM 2017 C CA . PHE A 1 261 ? -24.833 20.735 22.560 1.00 49.59 261 PHE A CA 1
ATOM 2018 C C . PHE A 1 261 ? -24.614 21.550 23.849 1.00 49.59 261 PHE A C 1
ATOM 2020 O O . PHE A 1 261 ? -24.906 22.747 23.879 1.00 49.59 261 PHE A O 1
ATOM 2027 N N . TYR A 1 262 ? -24.127 20.918 24.923 1.00 47.00 262 TYR A N 1
ATOM 2028 C CA . TYR A 1 262 ? -23.858 21.574 26.212 1.00 47.00 262 TYR A CA 1
ATOM 2029 C C . TYR A 1 262 ? -22.390 21.460 26.631 1.00 47.00 262 TYR A C 1
ATOM 2031 O O . TYR A 1 262 ? -21.903 20.347 26.793 1.00 47.00 262 TYR A O 1
ATOM 2039 N N . SER A 1 263 ? -21.731 22.587 26.913 1.00 44.72 263 SER A N 1
ATOM 2040 C CA . SER A 1 263 ? -20.408 22.636 27.554 1.00 44.72 263 SER A CA 1
ATOM 2041 C C . SER A 1 263 ? -20.508 23.310 28.934 1.00 44.72 263 SER A C 1
ATOM 2043 O O . SER A 1 263 ? -21.192 24.334 29.056 1.00 44.72 263 SER A O 1
ATOM 2045 N N . PRO A 1 264 ? -19.874 22.782 30.003 1.00 40.38 264 PRO A N 1
ATOM 2046 C CA . PRO A 1 264 ? -19.894 23.420 31.317 1.00 40.38 264 PRO A CA 1
ATOM 2047 C C . PRO A 1 264 ? -19.213 24.800 31.292 1.00 40.38 264 PRO A C 1
ATOM 2049 O O . PRO A 1 264 ? -17.995 24.897 31.188 1.00 40.38 264 PRO A O 1
ATOM 2052 N N . GLY A 1 265 ? -20.001 25.868 31.446 1.00 45.88 265 GLY A N 1
ATOM 2053 C CA . GLY A 1 265 ? -19.503 27.250 31.509 1.00 45.88 265 GLY A CA 1
ATOM 2054 C C . GLY A 1 265 ? -19.722 28.083 30.242 1.00 45.88 265 GLY A C 1
ATOM 2055 O O . GLY A 1 265 ? -19.413 29.273 30.263 1.00 45.88 265 GLY A O 1
ATOM 2056 N N . GLU A 1 266 ? -20.302 27.509 29.184 1.00 49.62 266 GLU A N 1
ATOM 2057 C CA . GLU A 1 266 ? -20.673 28.231 27.960 1.00 49.62 266 GLU A CA 1
ATOM 2058 C C . GLU A 1 266 ? -22.193 28.316 27.739 1.00 49.62 266 GLU A C 1
ATOM 2060 O O . GLU A 1 266 ? -22.996 27.680 28.424 1.00 49.62 266 GLU A O 1
ATOM 2065 N N . SER A 1 267 ? -22.587 29.151 26.773 1.00 45.03 267 SER A N 1
ATOM 2066 C CA . SER A 1 267 ? -23.978 29.325 26.343 1.00 45.03 267 SER A CA 1
ATOM 2067 C C . SER A 1 267 ? -24.499 28.052 25.669 1.00 45.03 267 SER A C 1
ATOM 2069 O O . SER A 1 267 ? -23.755 27.380 24.965 1.00 45.03 267 SER A O 1
ATOM 2071 N N . LEU A 1 268 ? -25.787 27.737 25.839 1.00 44.41 268 LEU A N 1
ATOM 2072 C CA . LEU A 1 268 ? -26.444 26.633 25.128 1.00 44.41 268 LEU A CA 1
ATOM 2073 C C . LEU A 1 268 ? -26.362 26.833 23.607 1.00 44.41 268 LEU A C 1
ATOM 2075 O O . LEU A 1 268 ? -26.797 27.870 23.102 1.00 44.41 268 LEU A O 1
ATOM 2079 N N . TRP A 1 269 ? -25.877 25.819 22.885 1.00 48.12 269 TRP A N 1
ATOM 2080 C CA . TRP A 1 269 ? -25.826 25.818 21.424 1.00 48.12 269 TRP A CA 1
ATOM 2081 C C . TRP A 1 269 ? -26.900 24.880 20.862 1.00 48.12 269 TRP A C 1
ATOM 2083 O O . TRP A 1 269 ? -26.925 23.684 21.165 1.00 48.12 269 TRP A O 1
ATOM 2093 N N . ASN A 1 270 ? -27.786 25.424 20.027 1.00 43.09 270 ASN A N 1
ATOM 2094 C CA . ASN A 1 270 ? -28.879 24.677 19.406 1.00 43.09 270 ASN A CA 1
ATOM 2095 C C . ASN A 1 270 ? -28.603 24.517 17.912 1.00 43.09 270 ASN A C 1
ATOM 2097 O O . ASN A 1 270 ? -28.521 25.515 17.194 1.00 43.09 270 ASN A O 1
ATOM 2101 N N . VAL A 1 271 ? -28.526 23.276 17.434 1.00 44.78 271 VAL A N 1
ATOM 2102 C CA . VAL A 1 271 ? -28.530 22.976 16.001 1.00 44.78 271 VAL A CA 1
ATOM 2103 C C . VAL A 1 271 ? -29.848 22.285 15.680 1.00 44.78 271 VAL A C 1
ATOM 2105 O O . VAL A 1 271 ? -30.127 21.172 16.127 1.00 44.78 271 VAL A O 1
ATOM 2108 N N . VAL A 1 272 ? -30.697 22.977 14.926 1.00 42.78 272 VAL A N 1
ATOM 2109 C CA . VAL A 1 272 ? -31.983 22.438 14.480 1.00 42.78 272 VAL A CA 1
ATOM 2110 C C . VAL A 1 272 ? -31.829 22.047 13.022 1.00 42.78 272 VAL A C 1
ATOM 2112 O O . VAL A 1 272 ? -31.688 22.916 12.165 1.00 42.78 272 VAL A O 1
ATOM 2115 N N . SER A 1 273 ? -31.865 20.748 12.739 1.00 45.00 273 SER A N 1
ATOM 2116 C CA . SER A 1 273 ? -31.972 20.276 11.363 1.00 45.00 273 SER A CA 1
ATOM 2117 C C . SER A 1 273 ? -33.451 20.137 10.994 1.00 45.00 273 SER A C 1
ATOM 2119 O O . SER A 1 273 ? -34.235 19.556 11.748 1.00 45.00 273 SER A O 1
ATOM 2121 N N . GLN A 1 274 ? -33.860 20.728 9.871 1.00 39.03 274 GLN A N 1
ATOM 2122 C CA . GLN A 1 274 ? -35.204 20.544 9.318 1.00 39.03 274 GLN A CA 1
ATOM 2123 C C . GLN A 1 274 ? -35.163 19.519 8.181 1.00 39.03 274 GLN A C 1
ATOM 2125 O O . GLN A 1 274 ? -34.106 19.266 7.608 1.00 39.03 274 GLN A O 1
ATOM 2130 N N . ARG A 1 275 ? -36.327 18.915 7.914 1.00 41.28 275 ARG A N 1
ATOM 2131 C CA . ARG A 1 275 ? -36.595 17.873 6.911 1.00 41.28 275 ARG A CA 1
ATOM 2132 C C . ARG A 1 275 ? -35.703 17.994 5.662 1.00 41.28 275 ARG A C 1
ATOM 2134 O O . ARG A 1 275 ? -35.765 19.005 4.973 1.00 41.28 275 ARG A O 1
ATOM 2141 N N . GLY A 1 276 ? -34.931 16.948 5.358 1.00 38.94 276 GLY A N 1
ATOM 2142 C CA . GLY A 1 276 ? -34.325 16.778 4.035 1.00 38.94 276 GLY A CA 1
ATOM 2143 C C . GLY A 1 276 ? -35.415 16.512 2.992 1.00 38.94 276 GLY A C 1
ATOM 2144 O O . GLY A 1 276 ? -36.337 15.725 3.234 1.00 38.94 276 GLY A O 1
ATOM 2145 N N . ASP A 1 277 ? -35.351 17.194 1.851 1.00 31.67 277 ASP A N 1
ATOM 2146 C CA . ASP A 1 277 ? -36.339 17.069 0.780 1.00 31.67 277 ASP A CA 1
ATOM 2147 C C . ASP A 1 277 ? -36.158 15.750 0.004 1.00 31.67 277 ASP A C 1
ATOM 2149 O O . ASP A 1 277 ? -35.524 15.704 -1.043 1.00 31.67 277 ASP A O 1
ATOM 2153 N N . GLY A 1 278 ? -36.794 14.679 0.491 1.00 33.22 278 GLY A N 1
ATOM 2154 C CA . GLY A 1 278 ? -37.150 13.496 -0.305 1.00 33.22 278 GLY A CA 1
ATOM 2155 C C . GLY A 1 278 ? -36.139 12.341 -0.323 1.00 33.22 278 GLY A C 1
ATOM 2156 O O . GLY A 1 278 ? -34.967 12.544 -0.591 1.00 33.22 278 GLY A O 1
ATOM 2157 N N . MET A 1 279 ? -36.663 11.123 -0.084 1.00 34.50 279 MET A N 1
ATOM 2158 C CA . MET A 1 279 ? -36.079 9.754 -0.125 1.00 34.50 279 MET A CA 1
ATOM 2159 C C . MET A 1 279 ? -34.722 9.482 0.547 1.00 34.50 279 MET A C 1
ATOM 2161 O O . MET A 1 279 ? -34.451 8.330 0.871 1.00 34.50 279 MET A O 1
ATOM 2165 N N . ASP A 1 280 ? -33.936 10.505 0.840 1.00 36.41 280 ASP A N 1
ATOM 2166 C CA . ASP A 1 280 ? -32.727 10.470 1.639 1.00 36.41 280 ASP A CA 1
ATOM 2167 C C . ASP A 1 280 ? -32.957 11.406 2.832 1.00 36.41 280 ASP A C 1
ATOM 2169 O O . ASP A 1 280 ? -32.875 12.629 2.735 1.00 36.41 280 ASP A O 1
ATOM 2173 N N . SER A 1 281 ? -33.372 10.841 3.966 1.00 33.91 281 SER A N 1
ATOM 2174 C CA . SER A 1 281 ? -33.622 11.596 5.198 1.00 33.91 281 SER A CA 1
ATOM 2175 C C . SER A 1 281 ? -32.329 11.886 5.965 1.00 33.91 281 SER A C 1
ATOM 2177 O O . SER A 1 281 ? -32.321 11.870 7.196 1.00 33.91 281 SER A O 1
ATOM 2179 N N . THR A 1 282 ? -31.227 12.132 5.257 1.00 35.09 282 THR A N 1
ATOM 2180 C CA . THR A 1 282 ? -30.011 12.681 5.848 1.00 35.09 282 THR A CA 1
ATOM 2181 C C . THR A 1 282 ? -30.192 14.189 6.038 1.00 35.09 282 THR A C 1
ATOM 2183 O O . THR A 1 282 ? -30.412 14.924 5.074 1.00 35.09 282 THR A O 1
ATOM 2186 N N . PRO A 1 283 ? -30.114 14.709 7.275 1.00 37.16 283 PRO A N 1
ATOM 2187 C CA . PRO A 1 283 ? -29.986 16.141 7.463 1.00 37.16 283 PRO A CA 1
ATOM 2188 C C . PRO A 1 283 ? -28.658 16.579 6.840 1.00 37.16 283 PRO A C 1
ATOM 2190 O O . PRO A 1 283 ? -27.593 16.079 7.212 1.00 37.16 283 PRO A O 1
ATOM 2193 N N . THR A 1 284 ? -28.714 17.474 5.855 1.00 35.62 284 THR A N 1
ATOM 2194 C CA . THR A 1 284 ? -27.520 18.020 5.203 1.00 35.62 284 THR A CA 1
ATOM 2195 C C . THR A 1 284 ? -26.612 18.667 6.244 1.00 35.62 284 THR A C 1
ATOM 2197 O O . THR A 1 284 ? -27.077 19.435 7.086 1.00 35.62 284 THR A O 1
ATOM 2200 N N . THR A 1 285 ? -25.323 18.339 6.168 1.00 36.59 285 THR A N 1
ATOM 2201 C CA . THR A 1 285 ? -24.213 18.832 6.994 1.00 36.59 285 THR A CA 1
ATOM 2202 C C . THR A 1 285 ? -24.419 20.261 7.506 1.00 36.59 285 THR A C 1
ATOM 2204 O O . THR A 1 285 ? -24.346 21.219 6.737 1.00 36.59 285 THR A O 1
ATOM 2207 N N . THR A 1 286 ? -24.617 20.432 8.812 1.00 38.69 286 THR A N 1
ATOM 2208 C CA . THR A 1 286 ? -24.464 21.741 9.454 1.00 38.69 286 THR A CA 1
ATOM 2209 C C . THR A 1 286 ? -22.990 21.946 9.760 1.00 38.69 286 THR A C 1
ATOM 2211 O O . THR A 1 286 ? -22.428 21.266 10.617 1.00 38.69 286 THR A O 1
ATOM 2214 N N . THR A 1 287 ? -22.350 22.856 9.027 1.00 33.50 287 THR A N 1
ATOM 2215 C CA . THR A 1 287 ? -20.974 23.288 9.288 1.00 33.50 287 THR A CA 1
ATOM 2216 C C . THR A 1 287 ? -20.850 23.787 10.726 1.00 33.50 287 THR A C 1
ATOM 2218 O O . THR A 1 287 ? -21.645 24.626 11.156 1.00 33.50 287 THR A O 1
ATOM 2221 N N . GLY A 1 288 ? -19.852 23.279 11.454 1.00 35.78 288 GLY A N 1
ATOM 2222 C CA . GLY A 1 288 ? -19.455 23.818 12.754 1.00 35.78 288 GLY A CA 1
ATOM 2223 C C . GLY A 1 288 ? -18.981 25.278 12.657 1.00 35.78 288 GLY A C 1
ATOM 2224 O O . GLY A 1 288 ? -18.828 25.810 11.552 1.00 35.78 288 GLY A O 1
ATOM 2225 N N . PRO A 1 289 ? -18.765 25.953 13.798 1.00 32.78 289 PRO A N 1
ATOM 2226 C CA . PRO A 1 289 ? -18.359 27.353 13.812 1.00 32.78 289 PRO A CA 1
ATOM 2227 C C . PRO A 1 289 ? -17.034 27.560 13.064 1.00 32.78 289 PRO A C 1
ATOM 2229 O O . PRO A 1 289 ? -16.045 26.875 13.314 1.00 32.78 289 PRO A O 1
ATOM 2232 N N . GLN A 1 290 ? -17.016 28.540 12.158 1.00 28.45 290 GLN A N 1
ATOM 2233 C CA . GLN A 1 290 ? -15.784 29.146 11.658 1.00 28.45 290 GLN A CA 1
ATOM 2234 C C . GLN A 1 290 ? -15.199 29.985 12.799 1.00 28.45 290 GLN A C 1
ATOM 2236 O O . GLN A 1 290 ? -15.871 30.886 13.306 1.00 28.45 290 GLN A O 1
ATOM 2241 N N . SER A 1 291 ? -13.976 29.675 13.224 1.00 29.44 291 SER A N 1
ATOM 2242 C CA . SER A 1 291 ? -13.241 30.492 14.189 1.00 29.44 291 SER A CA 1
ATOM 2243 C C . SER A 1 291 ? -12.998 31.889 13.611 1.00 29.44 291 SER A C 1
ATOM 2245 O O . SER A 1 291 ? -12.433 32.004 12.521 1.00 29.44 291 SER A O 1
ATOM 2247 N N . GLY A 1 292 ? -13.422 32.924 14.338 1.00 29.61 292 GLY A N 1
ATOM 2248 C CA . GLY A 1 292 ? -12.904 34.286 14.185 1.00 29.61 292 GLY A CA 1
ATOM 2249 C C . GLY A 1 292 ? -11.602 34.467 14.950 1.00 29.61 292 GLY A C 1
ATOM 2250 O O . GLY A 1 292 ? -11.434 33.770 15.977 1.00 29.61 292 GLY A O 1
#